Protein AF-A0A7G6VRC1-F1 (afdb_monomer_lite)

Radius of gyration: 23.77 Å; chains: 1; bounding box: 64×42×65 Å

pLDDT: mean 70.03, std 11.41, range [36.88, 89.19]

Secondary structure (DSSP, 8-state):
------TT-----SSGGGGHHHHHHH----S-HHHHH-TT-S-------TTSSHHHHHHHHHHH-SS-----TTTT-THHHHT-HHHHHHHHTT--HHHHHHHHHHHHHHHHHHHTSTT-SSHHHHHHHHHHHHHHHTTSHHHHHHHHHHHHHTTGGGS-HHHHHHHHHHHHHHHHHHHH-S-HHHHHHHHHHHHHHHHHH--

Foldseek 3Di:
DDDDDDPPDDADDQDPVVHVVCLLVPPDDPVVLVVCLPPVDPDPDDDDDRPPCPVSSVVNNVVVDPQDDDDDPVQLCPVVVVVDCLVVVCVVVVHPCVVVVVVLVVVSVVLVVLCSPPQPPDLVSSVVVLVVVLVVQVVDPVSVVVNVVCVVCSVLSPDDSVVSSVVVSVVVVVVCCVVVVPHVVVVVVVVVVVVVVVVVVVD

Organism: NCBI:txid450378

Structure (mmCIF, N/CA/C/O backbone):
data_AF-A0A7G6VRC1-F1
#
_entry.id   AF-A0A7G6VRC1-F1
#
loop_
_atom_site.group_PDB
_atom_site.id
_atom_site.type_symbol
_atom_site.label_atom_id
_atom_site.label_alt_id
_atom_site.label_comp_id
_atom_site.label_asym_id
_atom_site.label_entity_id
_atom_site.label_seq_id
_atom_site.pdbx_PDB_ins_code
_atom_site.Cartn_x
_atom_site.Cartn_y
_atom_site.Cartn_z
_atom_site.occupancy
_atom_site.B_iso_or_equiv
_atom_site.auth_seq_id
_atom_site.auth_comp_id
_atom_site.auth_asym_id
_atom_site.auth_atom_id
_atom_site.pdbx_PDB_model_num
ATOM 1 N N . MET A 1 1 ? -24.527 -1.641 25.056 1.00 51.06 1 MET A N 1
ATOM 2 C CA . MET A 1 1 ? -25.971 -1.435 24.777 1.00 51.06 1 MET A CA 1
ATOM 3 C C . MET A 1 1 ? -26.472 -2.670 24.033 1.00 51.06 1 MET A C 1
ATOM 5 O O . MET A 1 1 ? -25.897 -2.980 23.001 1.00 51.06 1 MET A O 1
ATOM 9 N N . ALA A 1 2 ? -27.441 -3.421 24.566 1.00 65.38 2 ALA A N 1
ATOM 10 C CA . ALA A 1 2 ? -27.873 -4.689 23.962 1.00 65.38 2 ALA A CA 1
ATOM 11 C C . ALA A 1 2 ? -28.680 -4.460 22.668 1.00 65.38 2 ALA A C 1
ATOM 13 O O . ALA A 1 2 ? -29.552 -3.589 22.627 1.00 65.38 2 ALA A O 1
ATOM 14 N N . ILE A 1 3 ? -28.397 -5.233 21.615 1.00 73.19 3 ILE A N 1
ATOM 15 C CA . ILE A 1 3 ? -29.155 -5.184 20.358 1.00 73.19 3 ILE A CA 1
ATOM 16 C C . ILE A 1 3 ? -30.454 -5.976 20.533 1.00 73.19 3 ILE A C 1
ATOM 18 O O . ILE A 1 3 ? -30.431 -7.169 20.822 1.00 73.19 3 ILE A O 1
ATOM 22 N N . VAL A 1 4 ? -31.596 -5.316 20.332 1.00 78.56 4 VAL A N 1
ATOM 23 C CA . VAL A 1 4 ? -32.910 -5.972 20.306 1.00 78.56 4 VAL A CA 1
ATOM 24 C C . VAL A 1 4 ? -33.227 -6.365 18.866 1.00 78.56 4 VAL A C 1
ATOM 26 O O . VAL A 1 4 ? -33.538 -5.502 18.043 1.00 78.56 4 VAL A O 1
ATOM 29 N N . VAL A 1 5 ? -33.155 -7.661 18.564 1.00 78.12 5 VAL A N 1
ATOM 30 C CA . VAL A 1 5 ? -33.460 -8.204 17.233 1.00 78.12 5 VAL A CA 1
ATOM 31 C C . VAL A 1 5 ? -34.970 -8.127 16.977 1.00 78.12 5 VAL A C 1
ATOM 33 O O . VAL A 1 5 ? -35.773 -8.619 17.768 1.00 78.12 5 VAL A O 1
ATOM 36 N N . LYS A 1 6 ? -35.369 -7.494 15.867 1.00 80.62 6 LYS A N 1
ATOM 37 C CA . LYS A 1 6 ? -36.774 -7.363 15.430 1.00 80.62 6 LYS A CA 1
ATOM 38 C C . LYS A 1 6 ? -36.996 -8.115 14.115 1.00 80.62 6 LYS A C 1
ATOM 40 O O . LYS A 1 6 ? -36.056 -8.339 13.359 1.00 80.62 6 LYS A O 1
ATOM 45 N N . ARG A 1 7 ? -38.248 -8.476 13.808 1.00 74.19 7 ARG A N 1
ATOM 46 C CA . ARG A 1 7 ? -38.603 -9.054 12.496 1.00 74.19 7 ARG A CA 1
ATOM 47 C C . ARG A 1 7 ? -38.259 -8.074 11.364 1.00 74.19 7 ARG A C 1
ATOM 49 O O . ARG A 1 7 ? -38.577 -6.894 11.474 1.00 74.19 7 ARG A O 1
ATOM 56 N N . GLY A 1 8 ? -37.634 -8.580 10.298 1.00 75.75 8 GLY A N 1
ATOM 57 C CA . GLY A 1 8 ? -37.200 -7.799 9.127 1.00 75.75 8 GLY A CA 1
ATOM 58 C C . GLY A 1 8 ? -35.775 -7.241 9.211 1.00 75.75 8 GLY A C 1
ATOM 59 O O . GLY A 1 8 ? -35.339 -6.545 8.301 1.00 75.75 8 GLY A O 1
ATOM 60 N N . MET A 1 9 ? -35.044 -7.529 10.291 1.00 79.69 9 MET A N 1
ATOM 61 C CA . MET A 1 9 ? -33.630 -7.182 10.409 1.00 79.69 9 MET A CA 1
ATOM 62 C C . MET A 1 9 ? -32.796 -8.155 9.561 1.00 79.69 9 MET A C 1
ATOM 64 O O . MET A 1 9 ? -32.917 -9.365 9.735 1.00 79.69 9 MET A O 1
ATOM 68 N N . SER A 1 10 ? -31.980 -7.631 8.645 1.00 71.44 10 SER A N 1
ATOM 69 C CA . SER A 1 10 ? -30.979 -8.415 7.912 1.00 71.44 10 SER A CA 1
ATOM 70 C C . SER A 1 10 ? -29.720 -8.482 8.771 1.00 71.44 10 SER A C 1
ATOM 72 O O . SER A 1 10 ? -29.128 -7.440 9.036 1.00 71.44 10 SER A O 1
ATOM 74 N N . ILE A 1 11 ? -29.386 -9.673 9.267 1.00 76.06 11 ILE A N 1
ATOM 75 C CA . ILE A 1 11 ? -28.227 -9.951 10.128 1.00 76.06 11 ILE A CA 1
ATOM 76 C C . ILE A 1 11 ? -27.550 -11.203 9.565 1.00 76.06 11 ILE A C 1
ATOM 78 O O . ILE A 1 11 ? -28.251 -12.156 9.217 1.00 76.06 11 ILE A O 1
ATOM 82 N N . GLY A 1 12 ? -26.219 -11.221 9.508 1.00 72.25 12 GLY A N 1
ATOM 83 C CA . GLY A 1 12 ? -25.452 -12.350 8.981 1.00 72.25 12 GLY A CA 1
ATOM 84 C C . GLY A 1 12 ? -25.250 -12.266 7.472 1.00 72.25 12 GLY A C 1
ATOM 85 O O . GLY A 1 12 ? -25.574 -13.207 6.748 1.00 72.25 12 GLY A O 1
ATOM 86 N N . ALA A 1 13 ? -24.744 -11.125 7.003 1.00 76.44 13 ALA A N 1
ATOM 87 C CA . ALA A 1 13 ? -24.320 -10.963 5.617 1.00 76.44 13 ALA A CA 1
ATOM 88 C C . ALA A 1 13 ? -23.119 -11.872 5.273 1.00 76.44 13 ALA A C 1
ATOM 90 O O . ALA A 1 13 ? -22.466 -12.430 6.159 1.00 76.44 13 ALA A O 1
ATOM 91 N N . MET A 1 14 ? -22.839 -12.053 3.977 1.00 75.19 14 MET A N 1
ATOM 92 C CA . MET A 1 14 ? -21.757 -12.941 3.529 1.00 75.19 14 MET A CA 1
ATOM 93 C C . MET A 1 14 ? -20.373 -12.369 3.849 1.00 75.19 14 MET A C 1
ATOM 95 O O . MET A 1 14 ? -19.468 -13.136 4.188 1.00 75.19 14 MET A O 1
ATOM 99 N N . SER A 1 15 ? -20.215 -11.045 3.760 1.00 77.25 15 SER A N 1
ATOM 100 C CA . SER A 1 15 ? -19.017 -10.337 4.215 1.00 77.25 15 SER A CA 1
ATOM 101 C C . SER A 1 15 ? -19.289 -9.566 5.506 1.00 77.25 15 SER A C 1
ATOM 103 O O . SER A 1 15 ? -20.386 -9.057 5.728 1.00 77.25 15 SER A O 1
ATOM 105 N N . ALA A 1 16 ? -18.263 -9.430 6.349 1.00 75.25 16 ALA A N 1
ATOM 106 C CA . ALA A 1 16 ? -18.345 -8.588 7.542 1.00 75.25 16 ALA A CA 1
ATOM 107 C C . ALA A 1 16 ? -18.566 -7.104 7.181 1.00 75.25 16 ALA A C 1
ATOM 109 O O . ALA A 1 16 ? -19.225 -6.389 7.930 1.00 75.25 16 ALA A O 1
ATOM 110 N N . GLU A 1 17 ? -18.068 -6.664 6.018 1.00 76.19 17 GLU A N 1
ATOM 111 C CA . GLU A 1 17 ? -18.194 -5.281 5.515 1.00 76.19 17 GLU A CA 1
ATOM 112 C C . GLU A 1 17 ? -19.655 -4.902 5.224 1.00 76.19 17 GLU A C 1
ATOM 114 O O . GLU A 1 17 ? -20.040 -3.738 5.287 1.00 76.19 17 GLU A O 1
ATOM 119 N N . GLU A 1 18 ? -20.497 -5.893 4.935 1.00 78.38 18 GLU A N 1
ATOM 120 C CA . GLU A 1 18 ? -21.915 -5.700 4.629 1.00 78.38 18 GLU A CA 1
ATOM 121 C C . GLU A 1 18 ? -22.777 -5.591 5.902 1.00 78.38 18 GLU A C 1
ATOM 123 O O . GLU A 1 18 ? -23.931 -5.165 5.833 1.00 78.38 18 GLU A O 1
ATOM 128 N N . ASP A 1 19 ? -22.224 -5.944 7.070 1.00 81.19 19 ASP A N 1
ATOM 129 C CA . ASP A 1 19 ? -22.937 -6.013 8.354 1.00 81.19 19 ASP A CA 1
ATOM 130 C C . ASP A 1 19 ? -22.413 -5.007 9.403 1.00 81.19 19 ASP A C 1
ATOM 132 O O . ASP A 1 19 ? -22.611 -5.167 10.612 1.00 81.19 19 ASP A O 1
ATOM 136 N N . LEU A 1 20 ? -21.769 -3.921 8.950 1.00 76.44 20 LEU A N 1
ATOM 137 C CA . LEU A 1 20 ? -21.137 -2.883 9.790 1.00 76.44 20 LEU A CA 1
ATOM 138 C C . LEU A 1 20 ? -22.032 -2.377 10.934 1.00 76.44 20 LEU A C 1
ATOM 140 O O . LEU A 1 20 ? -21.573 -2.108 12.043 1.00 76.44 20 LEU A O 1
ATOM 144 N N . LYS A 1 21 ? -23.344 -2.275 10.684 1.00 75.75 21 LYS A N 1
ATOM 145 C CA . LYS A 1 21 ? -24.329 -1.756 11.646 1.00 75.75 21 LYS A CA 1
ATOM 146 C C . LYS A 1 21 ? -24.442 -2.602 12.918 1.00 75.75 21 LYS A C 1
ATOM 148 O O . LYS A 1 21 ? -24.780 -2.065 13.980 1.00 75.75 21 LYS A O 1
ATOM 153 N N . PHE A 1 22 ? -24.233 -3.909 12.802 1.00 76.25 22 PHE A N 1
ATOM 154 C CA . PHE A 1 22 ? -24.314 -4.849 13.916 1.00 76.25 22 PHE A CA 1
ATOM 155 C C . PHE A 1 22 ? -22.929 -5.298 14.372 1.00 76.25 22 PHE A C 1
ATOM 157 O O . PHE A 1 22 ? -22.747 -5.536 15.565 1.00 76.25 22 PHE A O 1
ATOM 164 N N . LEU A 1 23 ? -21.953 -5.325 13.463 1.00 77.94 23 LEU A N 1
ATOM 165 C CA . LEU A 1 23 ? -20.593 -5.786 13.713 1.00 77.94 23 LEU A CA 1
ATOM 166 C C . LEU A 1 23 ? -19.932 -5.089 14.907 1.00 77.94 23 LEU A C 1
ATOM 168 O O . LEU A 1 23 ? -19.537 -5.769 15.848 1.00 77.94 23 LEU A O 1
ATOM 172 N N . SER A 1 24 ? -19.916 -3.753 14.939 1.00 74.88 24 SER A N 1
ATOM 173 C CA . SER A 1 24 ? -19.286 -2.979 16.026 1.00 74.88 24 SER A CA 1
ATOM 174 C C . SER A 1 24 ? -19.908 -3.233 17.405 1.00 74.88 24 SER A C 1
ATOM 176 O O . SER A 1 24 ? -19.253 -3.113 18.437 1.00 74.88 24 SER A O 1
ATOM 178 N N . LYS A 1 25 ? -21.185 -3.629 17.453 1.00 77.81 25 LYS A N 1
ATOM 179 C CA . LYS A 1 25 ? -21.919 -3.902 18.702 1.00 77.81 25 LYS A CA 1
ATOM 180 C C . LYS A 1 25 ? -21.910 -5.371 19.114 1.00 77.81 25 LYS A C 1
ATOM 182 O O . LYS A 1 25 ? -22.210 -5.669 20.270 1.00 77.81 25 LYS A O 1
ATOM 187 N N . CYS A 1 26 ? -21.643 -6.270 18.173 1.00 79.25 26 CYS A N 1
ATOM 188 C CA . CYS A 1 26 ? -21.625 -7.717 18.366 1.00 79.25 26 CYS A CA 1
ATOM 189 C C . CYS A 1 26 ? -20.216 -8.309 18.308 1.00 79.25 26 CYS A C 1
ATOM 191 O O . CYS A 1 26 ? -20.081 -9.524 18.449 1.00 79.25 26 CYS A O 1
ATOM 193 N N . PHE A 1 27 ? -19.187 -7.487 18.099 1.00 83.62 27 PHE A N 1
ATOM 194 C CA . PHE A 1 27 ? -17.807 -7.936 18.108 1.00 83.62 27 PHE A CA 1
ATOM 195 C C . PHE A 1 27 ? -17.467 -8.566 19.463 1.00 83.62 27 PHE A C 1
ATOM 197 O O . PHE A 1 27 ? -17.694 -7.978 20.522 1.00 83.62 27 PHE A O 1
ATOM 204 N N . VAL A 1 28 ? -16.945 -9.789 19.416 1.00 83.56 28 VAL A N 1
ATOM 205 C CA . VAL A 1 28 ? -16.465 -10.517 20.589 1.00 83.56 28 VAL A CA 1
ATOM 206 C C . VAL A 1 28 ? -14.958 -10.609 20.457 1.00 83.56 28 VAL A C 1
ATOM 208 O O . VAL A 1 28 ? -14.457 -11.344 19.605 1.00 83.56 28 VAL A O 1
ATOM 211 N N . ASP A 1 29 ? -14.244 -9.870 21.301 1.00 82.56 29 ASP A N 1
ATOM 212 C CA . ASP A 1 29 ? -12.792 -9.955 21.326 1.00 82.56 29 ASP A CA 1
ATOM 213 C C . ASP A 1 29 ? -12.350 -11.290 21.938 1.00 82.56 29 ASP A C 1
ATOM 215 O O . ASP A 1 29 ? -12.711 -11.646 23.061 1.00 82.56 29 ASP A O 1
ATOM 219 N N . THR A 1 30 ? -11.558 -12.039 21.177 1.00 83.25 30 THR A N 1
ATOM 220 C CA . THR A 1 30 ? -10.938 -13.296 21.609 1.00 83.25 30 THR A CA 1
ATOM 221 C C . THR A 1 30 ? -9.513 -13.096 22.145 1.00 83.25 30 THR A C 1
ATOM 223 O O . THR A 1 30 ? -8.767 -14.067 22.254 1.00 83.25 30 THR A O 1
ATOM 226 N N . GLY A 1 31 ? -9.098 -11.851 22.408 1.00 82.44 31 GLY A N 1
ATOM 227 C CA . GLY A 1 31 ? -7.736 -11.469 22.802 1.00 82.44 31 GLY A CA 1
ATOM 228 C C . GLY A 1 31 ? -6.763 -11.356 21.624 1.00 82.44 31 GLY A C 1
ATOM 229 O O . GLY A 1 31 ? -5.547 -11.355 21.815 1.00 82.44 31 GLY A O 1
ATOM 230 N N . GLN A 1 32 ? -7.283 -11.320 20.392 1.00 84.31 32 GLN A N 1
ATOM 231 C CA . GLN A 1 32 ? -6.466 -11.157 19.182 1.00 84.31 32 GLN A CA 1
ATOM 232 C C . GLN A 1 32 ? -6.321 -9.687 18.788 1.00 84.31 32 GLN A C 1
ATOM 234 O O . GLN A 1 32 ? -5.321 -9.343 18.162 1.00 84.31 32 GLN A O 1
ATOM 239 N N . ALA A 1 33 ? -7.279 -8.831 19.164 1.00 84.00 33 ALA A N 1
ATOM 240 C CA . ALA A 1 33 ? -7.237 -7.407 18.840 1.00 84.00 33 ALA A CA 1
ATOM 241 C C . ALA A 1 33 ? -5.995 -6.744 19.447 1.00 84.00 33 ALA A C 1
ATOM 243 O O . ALA A 1 33 ? -5.213 -6.132 18.727 1.00 84.00 33 ALA A O 1
ATOM 244 N N . GLU A 1 34 ? -5.732 -7.000 20.732 1.00 83.94 34 GLU A N 1
ATOM 245 C CA . GLU A 1 34 ? -4.552 -6.489 21.442 1.00 83.94 34 GLU A CA 1
ATOM 246 C C . GLU A 1 34 ? -3.229 -6.899 20.771 1.00 83.94 34 GLU A C 1
ATOM 248 O O . GLU A 1 34 ? -2.303 -6.100 20.673 1.00 83.94 34 GLU A O 1
ATOM 253 N N . GLN A 1 35 ? -3.142 -8.125 20.239 1.00 83.81 35 GLN A N 1
ATOM 254 C CA . GLN A 1 35 ? -1.925 -8.602 19.572 1.00 83.81 35 GLN A CA 1
ATOM 255 C C . GLN A 1 35 ? -1.677 -7.936 18.217 1.00 83.81 35 GLN A C 1
ATOM 257 O O . GLN A 1 35 ? -0.521 -7.823 17.815 1.00 83.81 35 GLN A O 1
ATOM 262 N N . ILE A 1 36 ? -2.741 -7.555 17.504 1.00 84.25 36 ILE A N 1
ATOM 263 C CA . ILE A 1 36 ? -2.652 -6.907 16.189 1.00 84.25 36 ILE A CA 1
ATOM 264 C C . ILE A 1 36 ? -2.401 -5.405 16.335 1.00 84.25 36 ILE A C 1
ATOM 266 O O . ILE A 1 36 ? -1.665 -4.843 15.528 1.00 84.25 36 ILE A O 1
ATOM 270 N N . SER A 1 37 ? -2.961 -4.771 17.368 1.00 83.44 37 SER A N 1
ATOM 271 C CA . SER A 1 37 ? -2.696 -3.363 17.691 1.00 83.44 37 SER A CA 1
ATOM 272 C C . SER A 1 37 ? -1.282 -3.119 18.237 1.00 83.44 37 SER A C 1
ATOM 274 O O . SER A 1 37 ? -0.813 -1.982 18.247 1.00 83.44 37 SER A O 1
ATOM 276 N N . ASP A 1 38 ? -0.567 -4.156 18.686 1.00 86.00 38 ASP A N 1
ATOM 277 C CA . ASP A 1 38 ? 0.781 -4.003 19.236 1.00 86.00 38 ASP A CA 1
ATOM 278 C C . ASP A 1 38 ? 1.840 -3.743 18.147 1.00 86.00 38 ASP A C 1
ATOM 280 O O . ASP A 1 38 ? 2.396 -4.657 17.537 1.00 86.00 38 ASP A O 1
ATOM 284 N N . ILE A 1 39 ? 2.192 -2.469 17.966 1.00 82.94 39 ILE A N 1
ATOM 285 C CA . ILE A 1 39 ? 3.227 -2.002 17.026 1.00 82.94 39 ILE A CA 1
ATOM 286 C C . ILE A 1 39 ? 4.635 -2.487 17.426 1.00 82.94 39 ILE A C 1
ATOM 288 O O . ILE A 1 39 ? 5.540 -2.551 16.590 1.00 82.94 39 ILE A O 1
ATOM 292 N N . SER A 1 40 ? 4.856 -2.829 18.701 1.00 85.75 40 SER A N 1
ATOM 293 C CA . SER A 1 40 ? 6.138 -3.372 19.168 1.00 85.75 40 SER A CA 1
ATOM 294 C C . SER A 1 40 ? 6.310 -4.854 18.822 1.00 85.75 40 SER A C 1
ATOM 296 O O . SER A 1 40 ? 7.426 -5.385 18.856 1.00 85.75 40 SER A O 1
ATOM 298 N N . ASN A 1 41 ? 5.224 -5.514 18.423 1.00 84.12 41 ASN A N 1
ATOM 299 C CA . ASN A 1 41 ? 5.224 -6.899 18.009 1.00 84.12 41 ASN A CA 1
ATOM 300 C C . ASN A 1 41 ? 5.717 -7.042 16.564 1.00 84.12 41 ASN A C 1
ATOM 302 O O . ASN A 1 41 ? 5.259 -6.380 15.638 1.00 84.12 41 ASN A O 1
ATOM 306 N N . SER A 1 42 ? 6.635 -7.982 16.342 1.00 81.25 42 SER A N 1
ATOM 307 C CA . SER A 1 42 ? 7.111 -8.314 14.990 1.00 81.25 42 SER A CA 1
ATOM 308 C C . SER A 1 42 ? 6.096 -9.117 14.164 1.00 81.25 42 SER A C 1
ATOM 310 O O . SER A 1 42 ? 6.273 -9.285 12.957 1.00 81.25 42 SER A O 1
ATOM 312 N N . LYS A 1 43 ? 5.036 -9.636 14.795 1.00 80.94 43 LYS A N 1
ATOM 313 C CA . LYS A 1 43 ? 3.967 -10.379 14.124 1.00 80.94 43 LYS A CA 1
ATOM 314 C C . LYS A 1 43 ? 3.011 -9.408 13.435 1.00 80.94 43 LYS A C 1
ATOM 316 O O . LYS A 1 43 ? 2.157 -8.817 14.075 1.00 80.94 43 LYS A O 1
ATOM 321 N N . CYS A 1 44 ? 3.116 -9.307 12.115 1.00 78.69 44 CYS A N 1
ATOM 322 C CA . CYS A 1 44 ? 2.308 -8.396 11.298 1.00 78.69 44 C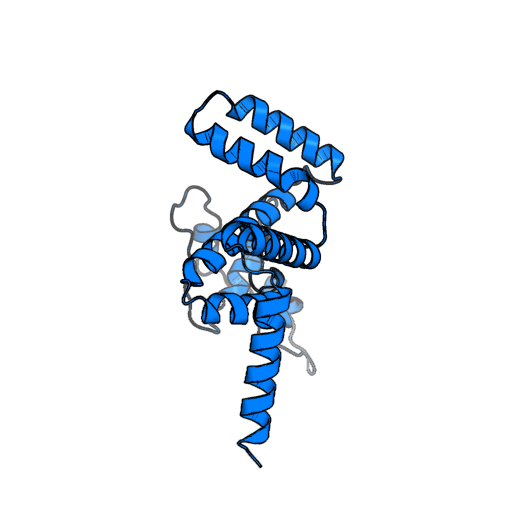YS A CA 1
ATOM 323 C C . CYS A 1 44 ? 1.373 -9.109 10.304 1.00 78.69 44 CYS A C 1
ATOM 325 O O . CYS A 1 44 ? 0.839 -8.482 9.392 1.00 78.69 44 CYS A O 1
ATOM 327 N N . ILE A 1 45 ? 1.193 -10.429 10.437 1.00 84.62 45 ILE A N 1
ATOM 328 C CA . ILE A 1 45 ? 0.427 -11.240 9.482 1.00 84.62 45 ILE A CA 1
ATOM 329 C C . ILE A 1 45 ? -0.779 -11.864 10.182 1.00 84.62 45 ILE A C 1
ATOM 331 O O . ILE A 1 45 ? -0.627 -12.745 11.028 1.00 84.62 45 ILE A O 1
ATOM 335 N N . ALA A 1 46 ? -1.979 -11.457 9.767 1.00 84.56 46 ALA A N 1
ATOM 336 C CA . ALA A 1 46 ? -3.233 -12.093 10.158 1.00 84.56 46 ALA A CA 1
ATOM 337 C C . ALA A 1 46 ? -3.645 -13.141 9.107 1.00 84.56 46 ALA A C 1
ATOM 339 O O . ALA A 1 46 ? -4.113 -12.803 8.015 1.00 84.56 46 ALA A O 1
ATOM 340 N N . LEU A 1 47 ? -3.471 -14.426 9.432 1.00 87.56 47 LEU A N 1
ATOM 341 C CA . LEU A 1 47 ? -3.825 -15.548 8.559 1.00 87.56 47 LEU A CA 1
ATOM 342 C C . LEU A 1 47 ? -5.026 -16.304 9.122 1.00 87.56 47 LEU A C 1
ATOM 344 O O . LEU A 1 47 ? -4.922 -16.955 10.160 1.00 87.56 47 LEU A O 1
ATOM 348 N N . CYS A 1 48 ? -6.147 -16.279 8.402 1.00 83.94 48 CYS A N 1
ATOM 349 C CA . CYS A 1 48 ? -7.350 -16.984 8.822 1.00 83.94 48 CYS A CA 1
ATOM 350 C C . CYS A 1 48 ? -8.134 -17.549 7.628 1.00 83.94 48 CYS A C 1
ATOM 352 O O . CYS A 1 48 ? -8.009 -17.062 6.503 1.00 83.94 48 CYS A O 1
ATOM 354 N N . ARG A 1 49 ? -8.970 -18.565 7.880 1.00 87.12 49 ARG A N 1
ATOM 355 C CA . ARG A 1 49 ? -9.931 -19.085 6.894 1.00 87.12 49 ARG A CA 1
ATOM 356 C C . ARG A 1 49 ? -11.030 -18.060 6.603 1.00 87.12 49 ARG A C 1
ATOM 358 O O . ARG A 1 49 ? -11.388 -17.264 7.467 1.00 87.12 49 ARG A O 1
ATOM 365 N N . THR A 1 50 ? -11.644 -18.153 5.428 1.00 84.75 50 THR A N 1
ATOM 366 C CA . THR A 1 50 ? -12.865 -17.402 5.111 1.00 84.75 50 THR A CA 1
ATOM 367 C C . THR A 1 50 ? -13.941 -17.645 6.173 1.00 84.75 50 THR A C 1
ATOM 369 O O . THR A 1 50 ? -14.167 -18.787 6.580 1.00 84.75 50 THR A O 1
ATOM 372 N N . GLY A 1 51 ? -14.577 -16.567 6.639 1.00 81.19 51 GLY A N 1
ATOM 373 C CA . GLY A 1 51 ? -15.626 -16.611 7.663 1.00 81.19 51 GLY A CA 1
ATOM 374 C C . GLY A 1 51 ? -15.134 -16.684 9.113 1.00 81.19 51 GLY A C 1
ATOM 375 O O . GLY A 1 51 ? -15.953 -16.719 10.022 1.00 81.19 51 GLY A O 1
ATOM 376 N N . SER A 1 52 ? -13.823 -16.667 9.375 1.00 84.12 52 SER A N 1
ATOM 377 C CA . SER A 1 52 ? -13.292 -16.691 10.748 1.00 84.12 52 SER A CA 1
ATOM 378 C C . SER A 1 52 ? -13.342 -15.336 11.474 1.00 84.12 52 SER A C 1
ATOM 380 O O . SER A 1 52 ? -12.790 -15.222 12.563 1.00 84.12 52 SER A O 1
ATOM 382 N N . GLY A 1 53 ? -13.874 -14.288 10.837 1.00 84.06 53 GLY A N 1
ATOM 383 C CA . GLY A 1 53 ? -13.926 -12.939 11.406 1.00 84.06 53 GLY A CA 1
ATOM 384 C C . GLY A 1 53 ? -12.669 -12.079 11.218 1.00 84.06 53 GLY A C 1
ATOM 385 O O . GLY A 1 53 ? -12.539 -11.075 11.905 1.00 84.06 53 GLY A O 1
ATOM 386 N N . LYS A 1 54 ? -11.753 -12.408 10.288 1.00 89.19 54 LYS A N 1
ATOM 387 C CA . LYS A 1 54 ? -10.550 -11.580 10.035 1.00 89.19 54 LYS A CA 1
ATOM 388 C C . LYS A 1 54 ? -10.898 -10.132 9.670 1.00 89.19 54 LYS A C 1
ATOM 390 O O . LYS A 1 54 ? -10.328 -9.216 10.246 1.00 89.19 54 LYS A O 1
ATOM 395 N N . SER A 1 55 ? -11.845 -9.928 8.751 1.00 88.19 55 SER A N 1
ATOM 396 C CA . SER A 1 55 ? -12.284 -8.579 8.373 1.00 88.19 55 SER A CA 1
ATOM 397 C C . SER A 1 55 ? -12.897 -7.842 9.566 1.00 88.19 55 SER A C 1
ATOM 399 O O . SER A 1 55 ? -12.600 -6.675 9.775 1.00 88.19 55 SER A O 1
ATOM 401 N N . ALA A 1 56 ? -13.675 -8.536 10.403 1.00 87.69 56 ALA A N 1
ATOM 402 C CA . ALA A 1 56 ? -14.257 -7.950 11.610 1.00 87.69 56 ALA A CA 1
ATOM 403 C C . ALA A 1 56 ? -13.200 -7.500 12.625 1.00 87.69 56 ALA A C 1
ATOM 405 O O . ALA A 1 56 ? -13.327 -6.437 13.220 1.00 87.69 56 ALA A O 1
ATOM 406 N N . LEU A 1 57 ? -12.146 -8.299 12.793 1.00 88.38 57 LEU A N 1
ATOM 407 C CA . LEU A 1 57 ? -11.018 -7.977 13.657 1.00 88.38 57 LEU A CA 1
ATOM 408 C C . LEU A 1 57 ? -10.252 -6.745 13.159 1.00 88.38 57 LEU A C 1
ATOM 410 O O . LEU A 1 57 ? -9.944 -5.867 13.956 1.00 88.38 57 LEU A O 1
ATOM 414 N N . LEU A 1 58 ? -9.980 -6.657 11.853 1.00 88.25 58 LEU A N 1
ATOM 415 C CA . LEU A 1 58 ? -9.305 -5.496 11.262 1.00 88.25 58 LEU A CA 1
ATOM 416 C C . LEU A 1 58 ? -10.157 -4.224 11.355 1.00 88.25 58 LEU A C 1
ATOM 418 O O . LEU A 1 58 ? -9.624 -3.188 11.733 1.00 88.25 58 LEU A O 1
ATOM 422 N N . MET A 1 59 ? -11.467 -4.315 11.100 1.00 87.12 59 MET A N 1
ATOM 423 C CA . MET A 1 59 ? -12.393 -3.189 11.288 1.00 87.12 59 MET A CA 1
ATOM 424 C C . MET A 1 59 ? -12.447 -2.724 12.742 1.00 87.12 59 MET A C 1
ATOM 426 O O . MET A 1 59 ? -12.493 -1.531 13.006 1.00 87.12 59 MET A O 1
ATOM 430 N N . HIS A 1 60 ? -12.415 -3.650 13.703 1.00 87.56 60 HIS A N 1
ATOM 431 C CA . HIS A 1 60 ? -12.393 -3.280 15.114 1.00 87.56 60 HIS A CA 1
ATOM 432 C C . HIS A 1 60 ? -11.119 -2.507 15.491 1.00 87.56 60 HIS A C 1
ATOM 434 O O . HIS A 1 60 ? -11.193 -1.524 16.227 1.00 87.56 60 HIS A O 1
ATOM 440 N N . VAL A 1 61 ? -9.959 -2.920 14.966 1.00 87.81 61 VAL A N 1
ATOM 441 C CA . VAL A 1 61 ? -8.692 -2.188 15.141 1.00 87.81 61 VAL A CA 1
ATOM 442 C C . VAL A 1 61 ? -8.772 -0.812 14.475 1.00 87.81 61 VAL A C 1
ATOM 444 O O . VAL A 1 61 ? -8.414 0.182 15.095 1.00 87.81 61 VAL A O 1
ATOM 447 N N . GLU A 1 62 ? -9.307 -0.728 13.256 1.00 87.44 62 GLU A N 1
ATOM 448 C CA . GLU A 1 62 ? -9.529 0.539 12.548 1.00 87.44 62 GLU A CA 1
ATOM 449 C C . GLU A 1 62 ? -10.437 1.509 13.324 1.00 87.44 62 GLU A C 1
ATOM 451 O O . GLU A 1 62 ? -10.132 2.695 13.404 1.00 87.44 62 GLU A O 1
ATOM 456 N N . GLU A 1 63 ? -11.524 1.026 13.933 1.00 85.06 63 GLU A N 1
ATOM 457 C CA . GLU A 1 63 ? -12.426 1.854 14.749 1.00 85.06 63 GLU A CA 1
ATOM 458 C C . GLU A 1 63 ? -11.785 2.332 16.064 1.00 85.06 63 GLU A C 1
ATOM 460 O O . GLU A 1 63 ? -12.214 3.342 16.627 1.00 85.06 63 GLU A O 1
ATOM 465 N N . THR A 1 64 ? -10.792 1.600 16.575 1.00 85.06 64 THR A N 1
ATOM 466 C CA . THR A 1 64 ? -10.192 1.845 17.896 1.00 85.06 64 THR A CA 1
ATOM 467 C C . THR A 1 64 ? -8.936 2.715 17.820 1.00 85.06 64 THR A C 1
ATOM 469 O O . THR A 1 64 ? -8.671 3.494 18.736 1.00 85.06 64 THR A O 1
ATOM 472 N N . GLU A 1 65 ? -8.163 2.613 16.738 1.00 85.81 65 GLU A N 1
ATOM 473 C CA . GLU A 1 65 ? -6.882 3.303 16.581 1.00 85.81 65 GLU A CA 1
ATOM 474 C C . GLU A 1 65 ? -7.030 4.665 15.875 1.00 85.81 65 GLU A C 1
ATOM 476 O O . GLU A 1 65 ? -7.541 4.771 14.764 1.00 85.81 65 GLU A O 1
ATOM 481 N N . GLU A 1 66 ? -6.490 5.738 16.466 1.00 80.31 66 GLU A N 1
ATOM 482 C CA . GLU A 1 66 ? -6.576 7.092 15.880 1.00 80.31 66 GLU A CA 1
ATOM 483 C C . GLU A 1 66 ? -5.674 7.299 14.644 1.00 80.31 66 GLU A C 1
ATOM 485 O O . GLU A 1 66 ? -5.884 8.208 13.826 1.00 80.31 66 GLU A O 1
ATOM 490 N N . ASN A 1 67 ? -4.609 6.501 14.520 1.00 81.88 67 ASN A N 1
ATOM 491 C CA . ASN A 1 67 ? -3.609 6.647 13.464 1.00 81.88 67 ASN A CA 1
ATOM 492 C C . ASN A 1 67 ? -3.532 5.403 12.583 1.00 81.88 67 ASN A C 1
ATOM 494 O O . ASN A 1 67 ? -2.550 4.663 12.596 1.00 81.88 67 ASN A O 1
ATOM 498 N N . PHE A 1 68 ? -4.586 5.223 11.799 1.00 83.12 68 PHE A N 1
ATOM 499 C CA . PHE A 1 68 ? -4.752 4.118 10.875 1.00 83.12 68 PHE A CA 1
ATOM 500 C C . PHE A 1 68 ? -4.709 4.584 9.411 1.00 83.12 68 PHE A C 1
ATOM 502 O O . PHE A 1 68 ? -5.084 5.712 9.082 1.00 83.12 68 PHE A O 1
ATOM 509 N N . ALA A 1 69 ? -4.236 3.698 8.534 1.00 84.38 69 ALA A N 1
ATOM 510 C CA . ALA A 1 69 ? -4.297 3.849 7.089 1.00 84.38 69 ALA A CA 1
ATOM 511 C C . ALA A 1 69 ? -4.517 2.471 6.450 1.00 84.38 69 ALA A C 1
ATOM 513 O O . ALA A 1 69 ? -3.750 1.541 6.707 1.00 84.38 69 ALA A O 1
ATOM 514 N N . GLN A 1 70 ? -5.537 2.356 5.600 1.00 84.00 70 GLN A N 1
ATOM 515 C CA . GLN A 1 70 ? -5.832 1.138 4.852 1.00 84.00 70 GLN A CA 1
ATOM 516 C C . GLN A 1 70 ? -5.311 1.246 3.423 1.00 84.00 70 GLN A C 1
ATOM 518 O O . GLN A 1 70 ? -5.413 2.292 2.784 1.00 84.00 70 GLN A O 1
ATOM 523 N N . ILE A 1 71 ? -4.786 0.136 2.915 1.00 82.75 71 ILE A N 1
ATOM 524 C CA . ILE A 1 71 ? -4.480 -0.042 1.500 1.00 82.75 71 ILE A CA 1
ATOM 525 C C . ILE A 1 71 ? -5.164 -1.330 1.065 1.00 82.75 71 ILE A C 1
ATOM 527 O O . ILE A 1 71 ? -4.788 -2.402 1.542 1.00 82.75 71 ILE A O 1
ATOM 531 N N . ASP A 1 72 ? -6.139 -1.228 0.167 1.00 79.25 72 ASP A N 1
ATOM 532 C CA . ASP A 1 72 ? -6.713 -2.393 -0.500 1.00 79.25 72 ASP A CA 1
ATOM 533 C C . ASP A 1 72 ? -5.910 -2.697 -1.778 1.00 79.25 72 ASP A C 1
ATOM 535 O O . ASP A 1 72 ? -5.872 -1.869 -2.692 1.00 79.25 72 ASP A O 1
ATOM 539 N N . PRO A 1 73 ? -5.249 -3.865 -1.882 1.00 76.38 73 PRO A N 1
ATOM 540 C CA . PRO A 1 73 ? -4.557 -4.268 -3.100 1.00 76.38 73 PRO A CA 1
ATOM 541 C C . PRO A 1 73 ? -5.447 -4.301 -4.352 1.00 76.38 73 PRO A C 1
ATOM 543 O O . PRO A 1 73 ? -4.927 -4.113 -5.453 1.00 76.38 73 PRO A O 1
ATOM 546 N N . GLU A 1 74 ? -6.755 -4.539 -4.228 1.00 72.06 74 GLU A N 1
ATOM 547 C CA . GLU A 1 74 ? -7.666 -4.523 -5.376 1.00 72.06 74 GLU A CA 1
ATOM 548 C C . GLU A 1 74 ? -7.872 -3.110 -5.936 1.00 72.06 74 GLU A C 1
ATOM 550 O O . GLU A 1 74 ? -7.869 -2.930 -7.162 1.00 72.06 74 GLU A O 1
ATOM 555 N N . ASP A 1 75 ? -7.950 -2.105 -5.059 1.00 69.19 75 ASP A N 1
ATOM 556 C CA . ASP A 1 75 ? -8.092 -0.689 -5.427 1.00 69.19 75 ASP A CA 1
ATOM 557 C C . ASP A 1 75 ? -6.834 -0.131 -6.101 1.00 69.19 75 ASP A C 1
ATOM 559 O O . ASP A 1 75 ? -6.899 0.807 -6.899 1.00 69.19 75 ASP A O 1
ATOM 563 N N . LEU A 1 76 ? -5.676 -0.758 -5.868 1.00 70.06 76 LEU A N 1
ATOM 564 C CA . LEU A 1 76 ? -4.407 -0.402 -6.512 1.00 70.06 76 LEU A CA 1
ATOM 565 C C . LEU A 1 76 ? -4.373 -0.703 -8.018 1.00 70.06 76 LEU A C 1
ATOM 567 O O . LEU A 1 76 ? -3.406 -0.356 -8.698 1.00 70.06 76 LEU A O 1
ATOM 571 N N . SER A 1 77 ? -5.467 -1.231 -8.575 1.00 60.44 77 SER A N 1
ATOM 572 C CA . SER A 1 77 ? -5.786 -1.193 -10.004 1.00 60.44 77 SER A CA 1
ATOM 573 C C . SER A 1 77 ? -4.840 -1.997 -10.908 1.00 60.44 77 SER A C 1
ATOM 575 O O . SER A 1 77 ? -4.582 -1.645 -12.060 1.00 60.44 77 SER A O 1
ATOM 577 N N . LEU A 1 78 ? -4.440 -3.190 -10.450 1.00 58.12 78 LEU A N 1
ATOM 578 C CA . LEU A 1 78 ? -3.857 -4.226 -11.322 1.00 58.12 78 LEU A CA 1
ATOM 579 C C . LEU A 1 78 ? -4.745 -4.602 -12.524 1.00 58.12 78 LEU A C 1
ATOM 581 O O . LEU A 1 78 ? -4.268 -5.168 -13.512 1.00 58.12 78 LEU A O 1
ATOM 585 N N . ARG A 1 79 ? -6.043 -4.287 -12.448 1.00 55.19 79 ARG A N 1
ATOM 586 C CA . ARG A 1 79 ? -7.034 -4.542 -13.501 1.00 55.19 79 ARG A CA 1
ATOM 587 C C . ARG A 1 79 ? -6.627 -3.927 -14.848 1.00 55.19 79 ARG A C 1
ATOM 589 O O . ARG A 1 79 ? -6.896 -4.527 -15.883 1.00 55.19 79 ARG A O 1
ATOM 596 N N . TYR A 1 80 ? -5.917 -2.795 -14.853 1.00 53.66 80 TYR A N 1
ATOM 597 C CA . TYR A 1 80 ? -5.482 -2.141 -16.095 1.00 53.66 80 TYR A CA 1
ATOM 598 C C . TYR A 1 80 ? -4.283 -2.806 -16.766 1.00 53.66 80 TYR A C 1
ATOM 600 O O . TYR A 1 80 ? -4.167 -2.756 -17.987 1.00 53.66 80 TYR A O 1
ATOM 608 N N . ILE A 1 81 ? -3.414 -3.469 -16.001 1.00 58.47 81 ILE A N 1
ATOM 609 C CA . ILE A 1 81 ? -2.258 -4.169 -16.573 1.00 58.47 81 ILE A CA 1
ATOM 610 C C . ILE A 1 81 ? -2.728 -5.405 -17.337 1.00 58.47 81 ILE A C 1
ATOM 612 O O . ILE A 1 81 ? -2.219 -5.684 -18.414 1.00 58.47 81 ILE A O 1
ATOM 616 N N . SER A 1 82 ? -3.757 -6.083 -16.819 1.00 56.38 82 SER A N 1
ATOM 617 C CA . SER A 1 82 ? -4.358 -7.271 -17.443 1.00 56.38 82 SER A CA 1
ATOM 618 C C . SER A 1 82 ? -4.907 -6.999 -18.852 1.00 56.38 82 SER A C 1
ATOM 620 O O . SER A 1 82 ? -4.965 -7.911 -19.670 1.00 56.38 82 SER A O 1
ATOM 622 N N . ASN A 1 83 ? -5.273 -5.745 -19.146 1.00 54.03 83 ASN A N 1
ATOM 623 C CA . ASN A 1 83 ? -5.809 -5.313 -20.441 1.00 54.03 83 ASN A CA 1
ATOM 624 C C . ASN A 1 83 ? -4.810 -4.507 -21.288 1.00 54.03 83 ASN A C 1
ATOM 626 O O . ASN A 1 83 ? -5.195 -3.988 -22.334 1.00 54.03 83 ASN A O 1
ATOM 630 N N . SER A 1 84 ? -3.562 -4.353 -20.843 1.00 60.00 84 SER A N 1
ATOM 631 C CA . SER A 1 84 ? -2.570 -3.553 -21.558 1.00 60.00 84 SER A CA 1
ATOM 632 C C . SER A 1 84 ? -1.792 -4.404 -22.563 1.00 60.00 84 SER A C 1
ATOM 634 O O . SER A 1 84 ? -1.311 -5.491 -22.233 1.00 60.00 84 SER A O 1
ATOM 636 N N . ASP A 1 85 ? -1.605 -3.869 -23.774 1.00 58.22 85 ASP A N 1
ATOM 637 C CA . ASP A 1 85 ? -0.784 -4.460 -24.842 1.00 58.22 85 ASP A CA 1
ATOM 638 C C . ASP A 1 85 ? 0.667 -4.738 -24.396 1.00 58.22 85 ASP A C 1
ATOM 640 O O . ASP A 1 85 ? 1.363 -5.556 -24.998 1.00 58.22 85 ASP A O 1
ATOM 644 N N . ILE A 1 86 ? 1.104 -4.123 -23.291 1.00 62.06 86 ILE A N 1
ATOM 645 C CA . ILE A 1 86 ? 2.424 -4.319 -22.689 1.00 62.06 86 ILE A CA 1
ATOM 646 C C . ILE A 1 86 ? 2.680 -5.772 -22.257 1.00 62.06 86 ILE A C 1
ATOM 648 O O . ILE A 1 86 ? 3.807 -6.245 -22.367 1.00 62.06 86 ILE A O 1
ATOM 652 N N . LEU A 1 87 ? 1.659 -6.503 -21.785 1.00 65.31 87 LEU A N 1
ATOM 653 C CA . LEU A 1 87 ? 1.842 -7.893 -21.347 1.00 65.31 87 LEU A CA 1
ATOM 654 C C . LEU A 1 87 ? 2.136 -8.804 -22.529 1.00 65.31 87 LEU A C 1
ATOM 656 O O . LEU A 1 87 ? 3.079 -9.587 -22.480 1.00 65.31 87 LEU A O 1
ATOM 660 N N . ARG A 1 88 ? 1.392 -8.611 -23.620 1.00 66.06 88 ARG A N 1
ATOM 661 C CA . ARG A 1 88 ? 1.615 -9.319 -24.884 1.00 66.06 88 ARG A CA 1
ATOM 662 C C . ARG A 1 88 ? 2.994 -9.001 -25.448 1.00 66.06 88 ARG A C 1
ATOM 664 O O . ARG A 1 88 ? 3.707 -9.896 -25.874 1.00 66.06 88 ARG A O 1
ATOM 671 N N . PHE A 1 89 ? 3.399 -7.736 -25.381 1.00 60.62 89 PHE A N 1
ATOM 672 C CA . PHE A 1 89 ? 4.716 -7.299 -25.825 1.00 60.62 89 PHE A CA 1
ATOM 673 C C . PHE A 1 89 ? 5.868 -7.947 -25.035 1.00 60.62 89 PHE A C 1
ATOM 675 O O . PHE A 1 89 ? 6.856 -8.374 -25.627 1.00 60.62 89 PHE A O 1
ATOM 682 N N . PHE A 1 90 ? 5.754 -8.055 -23.710 1.00 64.56 90 PHE A N 1
ATOM 683 C CA . PHE A 1 90 ? 6.774 -8.712 -22.886 1.00 64.56 90 PHE A CA 1
ATOM 684 C C . PHE A 1 90 ? 6.774 -10.241 -23.025 1.00 64.56 90 PHE A C 1
ATOM 686 O O . PHE A 1 90 ? 7.855 -10.833 -23.026 1.00 64.56 90 PHE A O 1
ATOM 693 N N . GLU A 1 91 ? 5.605 -10.868 -23.195 1.00 66.94 91 GLU A N 1
ATOM 694 C CA . GLU A 1 91 ? 5.491 -12.293 -23.540 1.00 66.94 91 GLU A CA 1
ATOM 695 C C . GLU A 1 91 ? 6.173 -12.598 -24.884 1.00 66.94 91 GLU A C 1
ATOM 697 O O . GLU A 1 91 ? 6.889 -13.588 -25.008 1.00 66.94 91 GLU A O 1
ATOM 702 N N . GLU A 1 92 ? 6.021 -11.726 -25.882 1.00 65.81 92 GLU A N 1
ATOM 703 C CA . GLU A 1 92 ? 6.614 -11.902 -27.214 1.00 65.81 92 GLU A CA 1
ATOM 704 C C . GLU A 1 92 ? 8.143 -11.772 -27.251 1.00 65.81 92 GLU A C 1
ATOM 706 O O . GLU A 1 92 ? 8.781 -12.315 -28.155 1.00 65.81 92 GLU A O 1
ATOM 711 N N . ILE A 1 93 ? 8.741 -11.062 -26.290 1.00 67.56 93 ILE A N 1
ATOM 712 C CA . ILE A 1 93 ? 10.201 -10.902 -26.174 1.00 67.56 93 ILE A CA 1
ATOM 713 C C . ILE A 1 93 ? 10.793 -11.956 -25.206 1.00 67.56 93 ILE A C 1
ATOM 715 O O . ILE A 1 93 ? 11.989 -11.927 -24.924 1.00 67.56 93 ILE A O 1
ATOM 719 N N . ASP A 1 94 ? 9.988 -12.921 -24.732 1.00 64.44 94 ASP A N 1
ATOM 720 C CA . ASP A 1 94 ? 10.376 -13.971 -23.766 1.00 64.44 94 ASP A CA 1
ATOM 721 C C . ASP A 1 94 ? 11.018 -13.388 -22.490 1.00 64.44 94 ASP A C 1
ATOM 723 O O . ASP A 1 94 ? 11.961 -13.924 -21.901 1.00 64.44 94 ASP A O 1
ATOM 727 N N . VAL A 1 95 ? 10.536 -12.214 -22.073 1.00 68.94 95 VAL A N 1
ATOM 728 C CA . VAL A 1 95 ? 11.036 -11.518 -20.888 1.00 68.94 95 VAL A CA 1
ATOM 729 C C . VAL A 1 95 ? 10.236 -11.965 -19.675 1.00 68.94 95 VAL A C 1
ATOM 731 O O . VAL A 1 95 ? 9.008 -11.997 -19.694 1.00 68.94 95 VAL A O 1
ATOM 734 N N . ASN A 1 96 ? 10.936 -12.243 -18.574 1.00 68.06 96 ASN A N 1
ATOM 735 C CA . ASN A 1 96 ? 10.286 -12.590 -17.318 1.00 68.06 96 ASN A CA 1
ATOM 736 C C . ASN A 1 96 ? 9.474 -11.400 -16.764 1.00 68.06 96 ASN A C 1
ATOM 738 O O . ASN A 1 96 ? 10.017 -10.457 -16.177 1.00 68.06 96 ASN A O 1
ATOM 742 N N . LEU A 1 97 ? 8.155 -11.493 -16.927 1.00 72.88 97 LEU A N 1
ATOM 743 C CA . LEU A 1 97 ? 7.163 -10.540 -16.442 1.00 72.88 97 LEU A CA 1
ATOM 744 C C . LEU A 1 97 ? 7.090 -10.447 -14.911 1.00 72.88 97 LEU A C 1
ATOM 746 O O . LEU A 1 97 ? 6.677 -9.410 -14.392 1.00 72.88 97 LEU A O 1
ATOM 750 N N . ASP A 1 98 ? 7.541 -11.460 -14.167 1.00 73.69 98 ASP A N 1
ATOM 751 C CA . ASP A 1 98 ? 7.523 -11.447 -12.700 1.00 73.69 98 ASP A CA 1
ATOM 752 C C . ASP A 1 98 ? 8.340 -10.278 -12.152 1.00 73.69 98 ASP A C 1
ATOM 754 O O . ASP A 1 98 ? 7.913 -9.587 -11.227 1.00 73.69 98 ASP A O 1
ATOM 758 N N . VAL A 1 99 ? 9.506 -10.014 -12.749 1.00 75.25 99 VAL A N 1
ATOM 759 C CA . VAL A 1 99 ? 10.374 -8.902 -12.338 1.00 75.25 99 VAL A CA 1
ATOM 760 C C . VAL A 1 99 ? 9.681 -7.568 -12.604 1.00 75.25 99 VAL A C 1
ATOM 762 O O . VAL A 1 99 ? 9.729 -6.666 -11.767 1.00 75.25 99 VAL A O 1
ATOM 765 N N . PHE A 1 100 ? 8.994 -7.449 -13.740 1.00 72.56 100 PHE A N 1
ATOM 766 C CA . PHE A 1 100 ? 8.215 -6.262 -14.071 1.00 72.56 100 PHE A CA 1
ATOM 767 C C . PHE A 1 100 ? 7.094 -6.029 -13.050 1.00 72.56 100 PHE A C 1
ATOM 769 O O . PHE A 1 100 ? 7.024 -4.947 -12.462 1.00 72.56 100 PHE A O 1
ATOM 776 N N . TYR A 1 101 ? 6.275 -7.046 -12.765 1.00 74.94 101 TYR A N 1
ATOM 777 C CA . TYR A 1 101 ? 5.196 -6.937 -11.784 1.00 74.94 101 TYR A CA 1
ATOM 778 C C . TYR A 1 101 ? 5.714 -6.611 -10.386 1.00 74.94 101 TYR A C 1
ATOM 780 O O . TYR A 1 101 ? 5.131 -5.770 -9.709 1.00 74.94 101 TYR A O 1
ATOM 788 N N . GLN A 1 102 ? 6.826 -7.215 -9.957 1.00 78.19 102 GLN A N 1
ATOM 789 C CA . GLN A 1 102 ? 7.451 -6.905 -8.669 1.00 78.19 102 GLN A CA 1
ATOM 790 C C . GLN A 1 102 ? 7.884 -5.438 -8.581 1.00 78.19 102 GLN A C 1
ATOM 792 O O . GLN A 1 102 ? 7.646 -4.778 -7.566 1.00 78.19 102 GLN A O 1
ATOM 797 N N . LEU A 1 103 ? 8.516 -4.910 -9.634 1.00 75.81 103 LEU A N 1
ATOM 798 C CA . LEU A 1 103 ? 8.956 -3.516 -9.676 1.00 75.81 103 LEU A CA 1
ATOM 799 C C . LEU A 1 103 ? 7.772 -2.551 -9.701 1.00 75.81 103 LEU A C 1
ATOM 801 O O . LEU A 1 103 ? 7.790 -1.553 -8.977 1.00 75.81 103 LEU A O 1
ATOM 805 N N . LEU A 1 104 ? 6.745 -2.862 -10.489 1.00 75.06 104 LEU A N 1
ATOM 806 C CA . LEU A 1 104 ? 5.535 -2.059 -10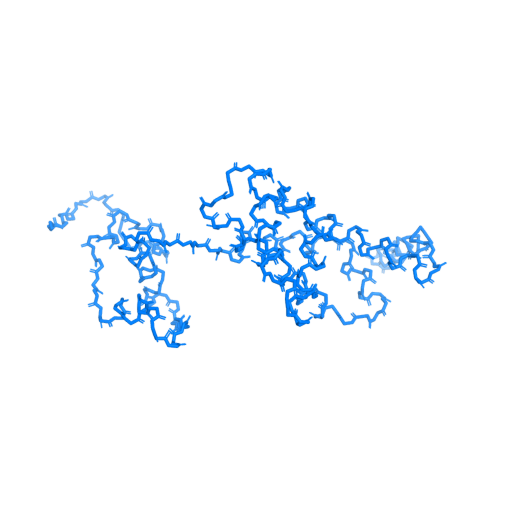.587 1.00 75.06 104 LEU A CA 1
ATOM 807 C C . LEU A 1 104 ? 4.780 -2.036 -9.257 1.00 75.06 104 LEU A C 1
ATOM 809 O O . LEU A 1 104 ? 4.454 -0.961 -8.762 1.00 75.06 104 LEU A O 1
ATOM 813 N N . TRP A 1 105 ? 4.583 -3.194 -8.627 1.00 76.38 105 TRP A N 1
ATOM 814 C CA . TRP A 1 105 ? 3.951 -3.285 -7.314 1.00 76.38 105 TRP A CA 1
ATOM 815 C C . TRP A 1 105 ? 4.712 -2.513 -6.251 1.00 76.38 105 TRP A C 1
ATOM 817 O O . TRP A 1 105 ? 4.113 -1.766 -5.479 1.00 76.38 105 TRP A O 1
ATOM 827 N N . ARG A 1 106 ? 6.042 -2.642 -6.232 1.00 80.44 106 ARG A N 1
ATOM 828 C CA . ARG A 1 106 ? 6.883 -1.873 -5.314 1.00 80.44 106 ARG A CA 1
ATOM 829 C C . ARG A 1 106 ? 6.730 -0.375 -5.556 1.00 80.44 106 ARG A C 1
ATOM 831 O O . ARG A 1 106 ? 6.675 0.378 -4.591 1.00 80.44 106 ARG A O 1
ATOM 838 N N . HIS A 1 107 ? 6.652 0.058 -6.815 1.00 76.81 107 HIS A N 1
ATOM 839 C CA . HIS A 1 107 ? 6.391 1.454 -7.144 1.00 76.81 107 HIS A CA 1
ATOM 840 C C . HIS A 1 107 ? 5.030 1.901 -6.606 1.00 76.81 107 HIS A C 1
ATOM 842 O O . HIS A 1 107 ? 4.984 2.835 -5.812 1.00 76.81 107 HIS A O 1
ATOM 848 N N . VAL A 1 108 ? 3.947 1.214 -6.975 1.00 77.38 108 VAL A N 1
ATOM 849 C CA . VAL A 1 108 ? 2.576 1.573 -6.582 1.00 77.38 108 VAL A CA 1
ATOM 850 C C . VAL A 1 108 ? 2.433 1.630 -5.060 1.00 77.38 108 VAL A C 1
ATOM 852 O O . VAL A 1 108 ? 2.005 2.655 -4.534 1.00 77.38 108 VAL A O 1
ATOM 855 N N . LEU A 1 109 ? 2.885 0.594 -4.344 1.00 79.69 109 LEU A N 1
ATOM 856 C CA . LEU A 1 109 ? 2.813 0.534 -2.881 1.00 79.69 109 LEU A CA 1
ATOM 857 C C . LEU A 1 109 ? 3.591 1.663 -2.207 1.00 79.69 109 LEU A C 1
ATOM 859 O O . LEU A 1 109 ? 3.085 2.275 -1.272 1.00 79.69 109 LEU A O 1
ATOM 863 N N . VAL A 1 110 ? 4.810 1.959 -2.671 1.00 79.69 110 VAL A N 1
ATOM 864 C CA . VAL A 1 110 ? 5.611 3.052 -2.099 1.00 79.69 110 VAL A CA 1
ATOM 865 C C . VAL A 1 110 ? 4.886 4.381 -2.254 1.00 79.69 110 VAL A C 1
ATOM 867 O O . VAL A 1 110 ? 4.868 5.167 -1.312 1.00 79.69 110 VAL A O 1
ATOM 870 N N . VAL A 1 111 ? 4.278 4.649 -3.410 1.00 74.44 111 VAL A N 1
ATOM 871 C CA . VAL A 1 111 ? 3.601 5.932 -3.617 1.00 74.44 111 VAL A CA 1
ATOM 872 C C . VAL A 1 111 ? 2.320 6.039 -2.802 1.00 74.44 111 VAL A C 1
ATOM 874 O O . VAL A 1 111 ? 2.068 7.097 -2.232 1.00 74.44 111 VAL A O 1
ATOM 877 N N . GLU A 1 112 ? 1.532 4.974 -2.707 1.00 77.75 112 GLU A N 1
ATOM 878 C CA . GLU A 1 112 ? 0.315 5.002 -1.891 1.00 77.75 112 GLU A CA 1
ATOM 879 C C . GLU A 1 112 ? 0.633 5.126 -0.402 1.00 77.75 112 GLU A C 1
ATOM 881 O O . GLU A 1 112 ? 0.046 5.964 0.278 1.00 77.75 112 GLU A O 1
ATOM 886 N N . LEU A 1 113 ? 1.663 4.431 0.090 1.00 80.12 113 LEU A N 1
ATOM 887 C CA . LEU A 1 113 ? 2.166 4.634 1.452 1.00 80.12 113 LEU A CA 1
ATOM 888 C C . LEU A 1 113 ? 2.624 6.071 1.700 1.00 80.12 113 LEU A C 1
ATOM 890 O O . LEU A 1 113 ? 2.416 6.599 2.791 1.00 80.12 113 LEU A O 1
ATOM 894 N N . LEU A 1 114 ? 3.253 6.706 0.706 1.00 75.81 114 LEU A N 1
ATOM 895 C CA . LEU A 1 114 ? 3.590 8.119 0.804 1.00 75.81 114 LEU A CA 1
ATOM 896 C C . LEU A 1 114 ? 2.306 8.939 0.923 1.00 75.81 114 LEU A C 1
ATOM 898 O O . LEU A 1 114 ? 2.144 9.590 1.941 1.00 75.81 114 LEU A O 1
ATOM 902 N N . LYS A 1 115 ? 1.357 8.853 -0.014 1.00 73.19 115 LYS A N 1
ATOM 903 C CA . LYS A 1 115 ? 0.103 9.635 0.032 1.00 73.19 115 LYS A CA 1
ATOM 904 C C . LYS A 1 115 ? -0.656 9.531 1.359 1.00 73.19 115 LYS A C 1
ATOM 906 O O . LYS A 1 115 ? -1.213 10.529 1.803 1.00 73.19 115 LYS A O 1
ATOM 911 N N . LEU A 1 116 ? -0.655 8.361 1.999 1.00 75.69 116 LEU A N 1
ATOM 912 C CA . LEU A 1 116 ? -1.332 8.138 3.283 1.00 75.69 116 LEU A CA 1
ATOM 913 C C . LEU A 1 116 ? -0.734 8.932 4.447 1.00 75.69 116 LEU A C 1
ATOM 915 O O . LEU A 1 116 ? -1.381 9.103 5.483 1.00 75.69 116 LEU A O 1
ATOM 919 N N . LYS A 1 117 ? 0.491 9.449 4.319 1.00 73.00 117 LYS A N 1
ATOM 920 C CA . LYS A 1 117 ? 1.048 10.315 5.352 1.00 73.00 117 LYS A CA 1
ATOM 921 C C . LYS A 1 117 ? 0.281 11.643 5.368 1.00 73.00 117 LYS A C 1
ATOM 923 O O . LYS A 1 117 ? 0.281 12.389 4.393 1.00 73.00 117 LYS A O 1
ATOM 928 N N . LYS A 1 118 ? -0.305 11.968 6.526 1.00 56.25 118 LYS A N 1
ATOM 929 C CA . LYS A 1 118 ? -1.209 13.107 6.809 1.00 56.25 118 LYS A CA 1
ATOM 930 C C . LYS A 1 118 ? -0.666 14.526 6.512 1.00 56.25 118 LYS A C 1
ATOM 932 O O . LYS A 1 118 ? -1.279 15.503 6.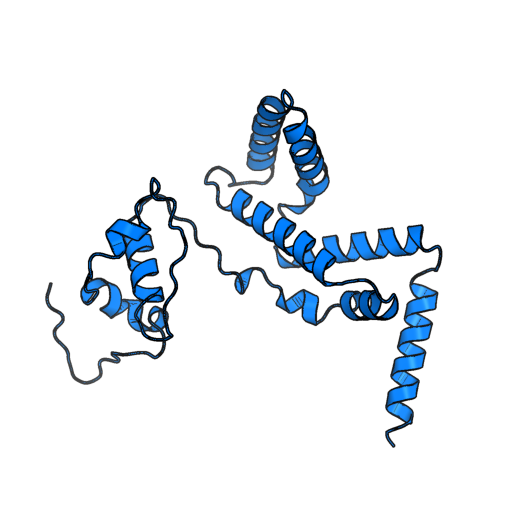922 1.00 56.25 118 LYS A O 1
ATOM 937 N N . GLU A 1 119 ? 0.473 14.675 5.839 1.00 54.66 119 GLU A N 1
ATOM 938 C CA . GLU A 1 119 ? 1.089 15.961 5.465 1.00 54.66 119 GLU A CA 1
ATOM 939 C C . GLU A 1 119 ? 0.907 16.295 3.968 1.00 54.66 119 GLU A C 1
ATOM 941 O O . GLU A 1 119 ? 1.316 17.363 3.508 1.00 54.66 119 GLU A O 1
ATOM 946 N N . PHE A 1 120 ? 0.268 15.410 3.196 1.00 60.25 120 PHE A N 1
ATOM 947 C CA . PHE A 1 120 ? 0.113 15.530 1.746 1.00 60.25 120 PHE A CA 1
ATOM 948 C C . PHE A 1 120 ? -1.279 16.018 1.331 1.00 60.25 120 PHE A C 1
ATOM 950 O O . PHE A 1 120 ? -2.072 15.277 0.764 1.00 60.25 120 PHE A O 1
ATOM 957 N N . TYR A 1 121 ? -1.573 17.290 1.599 1.00 54.78 121 TYR A N 1
ATOM 958 C CA . TYR A 1 121 ? -2.834 17.919 1.169 1.00 54.78 121 TYR A CA 1
ATOM 959 C C . TYR A 1 121 ? -2.772 18.506 -0.250 1.00 54.78 121 TYR A C 1
ATOM 961 O O . TYR A 1 121 ? -3.806 18.762 -0.856 1.00 54.78 121 TYR A O 1
ATOM 969 N N . ASP A 1 122 ? -1.562 18.735 -0.767 1.00 62.84 122 ASP A N 1
ATOM 970 C CA . ASP A 1 122 ? -1.309 19.336 -2.078 1.00 62.84 122 ASP A CA 1
ATOM 971 C C . ASP A 1 122 ? 0.062 18.888 -2.618 1.00 62.84 122 ASP A C 1
ATOM 973 O O . ASP A 1 122 ? 0.976 18.573 -1.844 1.00 62.84 122 ASP A O 1
ATOM 977 N N . ALA A 1 123 ? 0.216 18.887 -3.945 1.00 62.47 123 ALA A N 1
ATOM 978 C CA . ALA A 1 123 ? 1.436 18.502 -4.647 1.00 62.47 123 ALA A CA 1
ATOM 979 C C . ALA A 1 123 ? 2.656 19.315 -4.183 1.00 62.47 123 ALA A C 1
ATOM 981 O O . ALA A 1 123 ? 3.762 18.780 -4.088 1.00 62.47 123 ALA A O 1
ATOM 982 N N . ASP A 1 124 ? 2.472 20.590 -3.833 1.00 67.62 124 ASP A N 1
ATOM 983 C CA . ASP A 1 124 ? 3.564 21.444 -3.362 1.00 67.62 124 ASP A CA 1
ATOM 984 C C . ASP A 1 124 ? 3.971 21.161 -1.912 1.00 67.62 124 ASP A C 1
ATOM 986 O O . ASP A 1 124 ? 5.167 21.101 -1.609 1.00 67.62 124 ASP A O 1
ATOM 990 N N . SER A 1 125 ? 3.009 20.916 -1.017 1.00 66.00 125 SER A N 1
ATOM 991 C CA . SER A 1 125 ? 3.284 20.470 0.360 1.00 66.00 125 SER A CA 1
ATOM 992 C C . SER A 1 125 ? 4.067 19.165 0.356 1.00 66.00 125 SER A C 1
ATOM 994 O O . SER A 1 125 ? 5.021 18.977 1.114 1.00 66.00 125 SER A O 1
ATOM 996 N N . ALA A 1 126 ? 3.726 18.295 -0.584 1.00 65.12 126 ALA A N 1
ATOM 997 C CA . ALA A 1 126 ? 4.377 17.026 -0.714 1.00 65.12 126 ALA A CA 1
ATOM 998 C C . ALA A 1 126 ? 5.784 17.081 -1.294 1.00 65.12 126 ALA A C 1
ATOM 1000 O O . ALA A 1 126 ? 6.687 16.405 -0.800 1.00 65.12 126 ALA A O 1
ATOM 1001 N N . ARG A 1 127 ? 5.999 17.945 -2.288 1.00 68.12 127 ARG A N 1
ATOM 1002 C CA . ARG A 1 127 ? 7.336 18.251 -2.800 1.00 68.12 127 ARG A CA 1
ATOM 1003 C C . ARG A 1 127 ? 8.237 18.805 -1.702 1.00 68.12 127 ARG A C 1
ATOM 1005 O O . ARG A 1 127 ? 9.366 18.344 -1.589 1.00 68.12 127 ARG A O 1
ATOM 1012 N N . ARG A 1 128 ? 7.741 19.729 -0.869 1.00 72.56 128 ARG A N 1
ATOM 1013 C CA . ARG A 1 128 ? 8.498 20.312 0.260 1.00 72.56 128 ARG A CA 1
ATOM 1014 C C . ARG A 1 128 ? 8.869 19.274 1.312 1.00 72.56 128 ARG A C 1
ATOM 1016 O O . ARG A 1 128 ? 9.985 19.277 1.834 1.00 72.56 128 ARG A O 1
ATOM 1023 N N . TRP A 1 129 ? 7.947 18.373 1.625 1.00 72.75 129 TRP A N 1
ATOM 1024 C CA . TRP A 1 129 ? 8.232 17.263 2.521 1.00 72.75 129 TRP A CA 1
ATOM 1025 C C . TRP A 1 129 ? 9.269 16.309 1.923 1.00 72.75 129 TRP A C 1
ATOM 1027 O O . TRP A 1 129 ? 10.233 15.947 2.599 1.00 72.75 129 TRP A O 1
ATOM 1037 N N . LEU A 1 130 ? 9.117 15.964 0.638 1.00 69.25 130 LEU A N 1
ATOM 1038 C CA . LEU A 1 130 ? 10.048 15.094 -0.075 1.00 69.25 130 LEU A CA 1
ATOM 1039 C C . LEU A 1 130 ? 11.445 15.697 -0.083 1.00 69.25 130 LEU A C 1
ATOM 1041 O O . LEU A 1 130 ? 12.376 14.981 0.254 1.00 69.25 130 LEU A O 1
ATOM 1045 N N . THR A 1 131 ? 11.599 16.993 -0.374 1.00 70.88 131 THR A N 1
ATOM 1046 C CA . THR A 1 131 ? 12.900 17.682 -0.318 1.00 70.88 131 THR A CA 1
ATOM 1047 C C . THR A 1 131 ? 13.483 17.689 1.093 1.00 70.88 131 THR A C 1
ATOM 1049 O O . THR A 1 131 ? 14.656 17.380 1.262 1.00 70.88 131 THR A O 1
ATOM 1052 N N . THR A 1 132 ? 12.665 17.928 2.123 1.00 73.25 132 THR A N 1
ATOM 1053 C CA . THR A 1 132 ? 13.115 17.928 3.530 1.00 73.25 132 THR A CA 1
ATOM 1054 C C . THR A 1 132 ? 13.648 16.557 3.956 1.00 73.25 132 THR A C 1
ATOM 1056 O O . THR A 1 132 ? 14.680 16.442 4.622 1.00 73.25 132 THR A O 1
ATOM 1059 N N . ILE A 1 133 ? 12.970 15.490 3.536 1.00 70.62 133 ILE A N 1
ATOM 1060 C CA . ILE A 1 133 ? 13.443 14.122 3.739 1.00 70.62 133 ILE A CA 1
ATOM 1061 C C . ILE A 1 133 ? 14.669 13.843 2.887 1.00 70.62 133 ILE A C 1
ATOM 1063 O O . ILE A 1 133 ? 15.630 13.278 3.396 1.00 70.62 133 ILE A O 1
ATOM 1067 N N . MET A 1 134 ? 14.688 14.288 1.637 1.00 66.69 134 MET A N 1
ATOM 1068 C CA . MET A 1 134 ? 15.823 14.134 0.736 1.00 66.69 134 MET A CA 1
ATOM 1069 C C . MET A 1 134 ? 17.117 14.672 1.328 1.00 66.69 134 MET A C 1
ATOM 1071 O O . MET A 1 134 ? 18.140 13.987 1.344 1.00 66.69 134 MET A O 1
ATOM 1075 N N . ASP A 1 135 ? 17.044 15.886 1.862 1.00 69.25 135 ASP A N 1
ATOM 1076 C CA . ASP A 1 135 ? 18.175 16.607 2.425 1.00 69.25 135 ASP A CA 1
ATOM 1077 C C . ASP A 1 135 ? 18.675 15.932 3.705 1.00 69.25 135 ASP A C 1
ATOM 1079 O O . ASP A 1 135 ? 19.881 15.814 3.934 1.00 69.25 135 ASP A O 1
ATOM 1083 N N . SER A 1 136 ? 17.757 15.381 4.502 1.00 67.75 136 SER A N 1
ATOM 1084 C CA . SER A 1 136 ? 18.084 14.557 5.669 1.00 67.75 136 SER A CA 1
ATOM 1085 C C . SER A 1 136 ? 18.688 13.193 5.280 1.00 67.75 136 SER A C 1
ATOM 1087 O O . SER A 1 136 ? 19.552 12.650 5.976 1.00 67.75 136 SER A O 1
ATOM 1089 N N . PHE A 1 137 ? 18.285 12.637 4.135 1.00 64.62 137 PHE A N 1
ATOM 1090 C CA . PHE A 1 137 ? 18.678 11.308 3.661 1.00 64.62 137 PHE A CA 1
ATOM 1091 C C . PHE A 1 137 ? 19.975 11.305 2.833 1.00 64.62 137 PHE A C 1
ATOM 1093 O O . PHE A 1 137 ? 20.662 10.280 2.803 1.00 64.62 137 PHE A O 1
ATOM 1100 N N . ASN A 1 138 ? 20.373 12.439 2.246 1.00 60.06 138 ASN A N 1
ATOM 1101 C CA . ASN A 1 138 ? 21.567 12.597 1.401 1.00 60.06 138 ASN A CA 1
ATOM 1102 C C . ASN A 1 138 ? 22.905 12.281 2.097 1.00 60.06 138 ASN A C 1
ATOM 1104 O O . ASN A 1 138 ? 23.922 12.08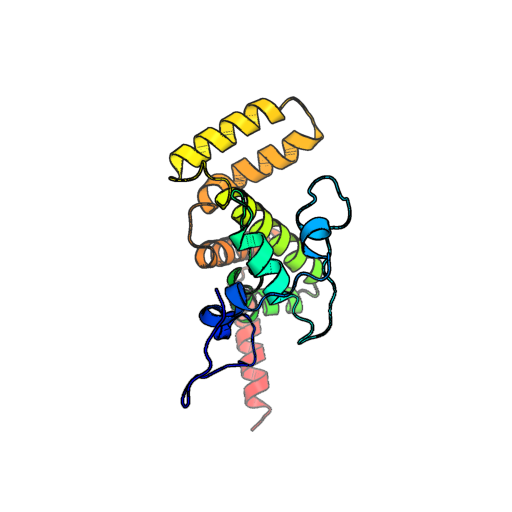9 1.434 1.00 60.06 138 ASN A O 1
ATOM 1108 N N . LYS A 1 139 ? 22.922 12.168 3.429 1.00 65.38 139 LYS A N 1
ATOM 1109 C CA . LYS A 1 139 ? 24.124 11.815 4.204 1.00 65.38 139 LYS A CA 1
ATOM 1110 C C . LYS A 1 139 ? 24.506 10.330 4.128 1.00 65.38 139 LYS A C 1
ATOM 1112 O O . LYS A 1 139 ? 25.563 9.963 4.629 1.00 65.38 139 LYS A O 1
ATOM 1117 N N . ASN A 1 140 ? 23.672 9.464 3.543 1.00 71.50 140 ASN A N 1
ATOM 1118 C CA . ASN A 1 140 ? 23.873 8.012 3.574 1.00 71.50 140 ASN A CA 1
ATOM 1119 C C . ASN A 1 140 ? 23.866 7.408 2.148 1.00 71.50 140 ASN A C 1
ATOM 1121 O O . ASN A 1 140 ? 22.875 7.567 1.433 1.00 71.50 140 ASN A O 1
ATOM 1125 N N . PRO A 1 141 ? 24.904 6.662 1.716 1.00 63.66 141 PRO A N 1
ATOM 1126 C CA . PRO A 1 141 ? 25.032 6.189 0.330 1.00 63.66 141 PRO A CA 1
ATOM 1127 C C . PRO A 1 141 ? 23.895 5.258 -0.122 1.00 63.66 141 PRO A C 1
ATOM 1129 O O . PRO A 1 141 ? 23.445 5.358 -1.258 1.00 63.66 141 PRO A O 1
ATOM 1132 N N . LYS A 1 142 ? 23.352 4.413 0.769 1.00 61.59 142 LYS A N 1
ATOM 1133 C CA . LYS A 1 142 ? 22.176 3.570 0.460 1.00 61.59 142 LYS A CA 1
ATOM 1134 C C . LYS A 1 142 ? 20.887 4.380 0.282 1.00 61.59 142 LYS A C 1
ATOM 1136 O O . LYS A 1 142 ? 19.982 3.958 -0.427 1.00 61.59 142 LYS A O 1
ATOM 1141 N N . ARG A 1 143 ? 20.799 5.543 0.931 1.00 65.75 143 ARG A N 1
ATOM 1142 C CA . ARG A 1 143 ? 19.627 6.427 0.880 1.00 65.75 143 ARG A CA 1
ATOM 1143 C C . ARG A 1 143 ? 19.640 7.325 -0.356 1.00 65.75 143 ARG A C 1
ATOM 1145 O O . ARG A 1 143 ? 18.572 7.715 -0.808 1.00 65.75 143 ARG A O 1
ATOM 1152 N N . LYS A 1 144 ? 20.811 7.555 -0.959 1.00 69.38 144 LYS A N 1
ATOM 1153 C CA . LYS A 1 144 ? 20.969 8.301 -2.215 1.00 69.38 144 LYS A CA 1
ATOM 1154 C C . LYS A 1 144 ? 20.185 7.687 -3.384 1.00 69.38 144 LYS A C 1
ATOM 1156 O O . LYS A 1 144 ? 19.566 8.421 -4.140 1.00 69.38 144 LYS A O 1
ATOM 1161 N N . ALA A 1 145 ? 20.138 6.358 -3.489 1.00 71.31 145 ALA A N 1
ATOM 1162 C CA . ALA A 1 145 ? 19.354 5.681 -4.528 1.00 71.31 145 ALA A CA 1
ATOM 1163 C C . ALA A 1 145 ? 17.835 5.872 -4.340 1.00 71.31 145 ALA A C 1
ATOM 1165 O O . ALA A 1 145 ? 17.107 6.083 -5.306 1.00 71.31 145 ALA A O 1
ATOM 1166 N N . ALA A 1 146 ? 17.353 5.844 -3.091 1.00 66.69 146 ALA A N 1
ATOM 1167 C CA . ALA A 1 146 ? 15.948 6.121 -2.780 1.00 66.69 146 ALA A CA 1
ATOM 1168 C C . ALA A 1 146 ? 15.585 7.584 -3.080 1.00 66.69 146 ALA A C 1
ATOM 1170 O O . ALA A 1 146 ? 14.520 7.868 -3.617 1.00 66.69 146 ALA A O 1
ATOM 1171 N N . VAL A 1 147 ? 16.506 8.498 -2.778 1.00 68.12 147 VAL A N 1
ATOM 1172 C CA . VAL A 1 147 ? 16.428 9.924 -3.100 1.00 68.12 147 VAL A CA 1
ATOM 1173 C C . VAL A 1 147 ? 16.335 10.139 -4.618 1.00 68.12 147 VAL A C 1
ATOM 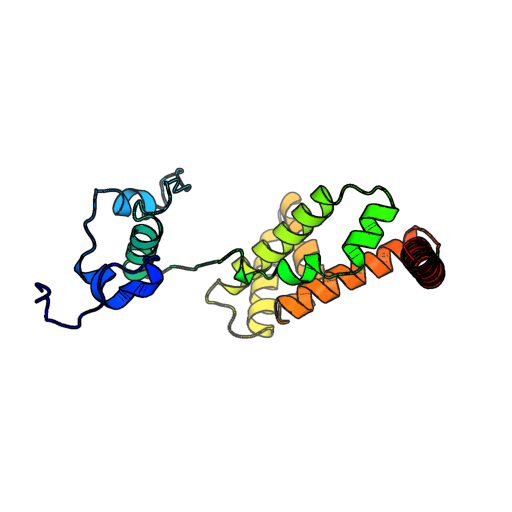1175 O O . VAL A 1 147 ? 15.415 10.774 -5.126 1.00 68.12 147 VAL A O 1
ATOM 1178 N N . GLU A 1 148 ? 17.236 9.549 -5.387 1.00 72.75 148 GLU A N 1
ATOM 1179 C CA . GLU A 1 148 ? 17.236 9.670 -6.846 1.00 72.75 148 GLU A CA 1
ATOM 1180 C C . GLU A 1 148 ? 15.940 9.133 -7.470 1.00 72.75 148 GLU A C 1
ATOM 1182 O O . GLU A 1 148 ? 15.309 9.811 -8.281 1.00 72.75 148 GLU A O 1
ATOM 1187 N N . TYR A 1 149 ? 15.470 7.981 -6.986 1.00 73.38 149 TYR A N 1
ATOM 1188 C CA . TYR A 1 149 ? 14.176 7.419 -7.356 1.00 73.38 149 TYR A CA 1
ATOM 1189 C C . TYR A 1 149 ? 13.014 8.384 -7.064 1.00 73.38 149 TYR A C 1
ATOM 1191 O O . TYR A 1 149 ? 12.229 8.698 -7.957 1.00 73.38 149 TYR A O 1
ATOM 1199 N N . LEU A 1 150 ? 12.913 8.913 -5.841 1.00 68.50 150 LEU A N 1
ATOM 1200 C CA . LEU A 1 150 ? 11.840 9.840 -5.470 1.00 68.50 150 LEU A CA 1
ATOM 1201 C C . LEU A 1 150 ? 11.870 11.124 -6.307 1.00 68.50 150 LEU A C 1
ATOM 1203 O O . LEU A 1 150 ? 10.812 11.631 -6.669 1.00 68.50 150 LEU A O 1
ATOM 1207 N N . THR A 1 151 ? 13.055 11.624 -6.669 1.00 67.75 151 THR A N 1
ATOM 1208 C CA . THR A 1 151 ? 13.199 12.797 -7.551 1.00 67.75 151 THR A CA 1
ATOM 1209 C C . THR A 1 151 ? 12.675 12.500 -8.950 1.00 67.75 151 THR A C 1
ATOM 1211 O O . THR A 1 151 ? 11.914 13.290 -9.506 1.00 67.75 151 THR A O 1
ATOM 1214 N N . HIS A 1 152 ? 13.057 11.347 -9.505 1.00 69.00 152 HIS A N 1
ATOM 1215 C CA . HIS A 1 152 ? 12.710 10.940 -10.864 1.00 69.00 152 HIS A CA 1
ATOM 1216 C C . HIS A 1 152 ? 11.196 10.748 -11.057 1.00 69.00 152 HIS A C 1
ATOM 1218 O O . HIS A 1 152 ? 10.653 11.061 -12.118 1.00 69.00 152 HIS A O 1
ATOM 1224 N N . PHE A 1 153 ? 10.498 10.278 -10.020 1.00 63.78 153 PHE A N 1
ATOM 1225 C CA . PHE A 1 153 ? 9.057 10.009 -10.062 1.00 63.78 153 PHE A CA 1
ATOM 1226 C C . PHE A 1 153 ? 8.189 11.099 -9.396 1.00 63.78 153 PHE A C 1
ATOM 1228 O O . PHE A 1 153 ? 6.962 11.010 -9.438 1.00 63.78 153 PHE A O 1
ATOM 1235 N N . ASN A 1 154 ? 8.796 12.180 -8.879 1.00 59.41 154 ASN A N 1
ATOM 1236 C CA . ASN A 1 154 ? 8.125 13.246 -8.115 1.00 59.41 154 ASN A CA 1
ATOM 1237 C C . ASN A 1 154 ? 6.916 13.877 -8.829 1.00 59.41 154 ASN A C 1
ATOM 1239 O O . ASN A 1 154 ? 5.898 14.168 -8.210 1.00 59.41 154 ASN A O 1
ATOM 1243 N N . GLY A 1 155 ? 7.006 14.098 -10.143 1.00 62.50 155 GLY A N 1
ATOM 1244 C CA . GLY A 1 155 ? 5.910 14.691 -10.920 1.00 62.50 155 GLY A CA 1
ATOM 1245 C C . GLY A 1 155 ? 4.691 13.774 -11.080 1.00 62.50 155 GLY A C 1
ATOM 1246 O O . GLY A 1 155 ? 3.572 14.270 -11.158 1.00 62.50 155 GLY A O 1
ATOM 1247 N N . GLN A 1 156 ? 4.899 12.453 -11.086 1.00 57.72 156 GLN A N 1
ATOM 1248 C CA . GLN A 1 156 ? 3.872 11.445 -11.386 1.00 57.72 156 GLN A CA 1
ATOM 1249 C C . GLN A 1 156 ? 3.126 10.948 -10.139 1.00 57.72 156 GLN A C 1
ATOM 1251 O O . GLN A 1 156 ? 2.085 10.296 -10.246 1.00 57.72 156 GLN A O 1
ATOM 1256 N N . PHE A 1 157 ? 3.615 11.284 -8.942 1.00 59.16 157 PHE A N 1
ATOM 1257 C CA . PHE A 1 157 ? 2.985 10.915 -7.670 1.00 59.16 157 PHE A CA 1
ATOM 1258 C C . PHE A 1 157 ? 1.622 11.576 -7.430 1.00 59.16 157 PHE A C 1
ATOM 1260 O O . PHE A 1 157 ? 0.814 11.028 -6.680 1.00 59.16 157 PHE A O 1
ATOM 1267 N N . TRP A 1 158 ? 1.347 12.708 -8.082 1.00 55.75 158 TRP A N 1
ATOM 1268 C CA . TRP A 1 158 ? 0.136 13.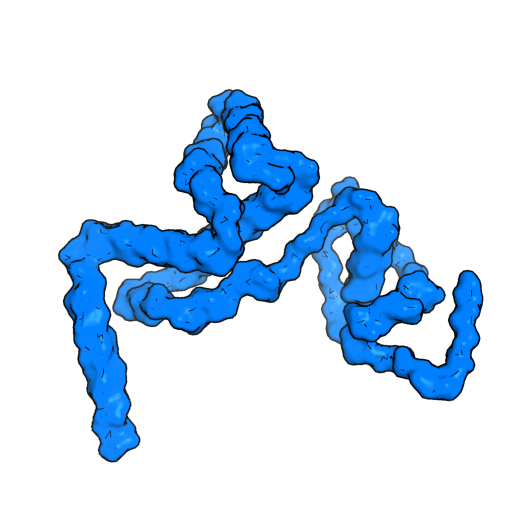515 -7.859 1.00 55.75 158 TRP A CA 1
ATOM 1269 C C . TRP A 1 158 ? -1.012 13.180 -8.813 1.00 55.75 158 TRP A C 1
ATOM 1271 O O . TRP A 1 158 ? -2.120 13.674 -8.640 1.00 55.75 158 TRP A O 1
ATOM 1281 N N . LEU A 1 159 ? -0.754 12.349 -9.825 1.00 57.72 159 LEU A N 1
ATOM 1282 C CA . LEU A 1 159 ? -1.771 11.883 -10.763 1.00 57.72 159 LEU A CA 1
ATOM 1283 C C . LEU A 1 159 ? -2.577 10.731 -10.158 1.00 57.72 159 LEU A C 1
ATOM 1285 O O . LEU A 1 159 ? -2.078 10.000 -9.298 1.00 57.72 159 LEU A O 1
ATOM 1289 N N . ASP A 1 160 ? -3.803 10.567 -10.651 1.00 59.50 160 ASP A N 1
ATOM 1290 C CA . ASP A 1 160 ? -4.669 9.429 -10.342 1.00 59.50 160 ASP A CA 1
ATOM 1291 C C . ASP A 1 160 ? -3.922 8.098 -10.556 1.00 59.50 160 ASP A C 1
ATOM 1293 O O . ASP A 1 160 ? -3.114 7.986 -11.489 1.00 59.50 160 ASP A O 1
ATOM 1297 N N . THR A 1 161 ? -4.146 7.107 -9.689 1.00 58.94 161 THR A N 1
ATOM 1298 C CA . THR A 1 161 ? -3.356 5.859 -9.645 1.00 58.94 161 THR A CA 1
ATOM 1299 C C . THR A 1 161 ? -3.390 5.129 -10.988 1.00 58.94 161 THR A C 1
ATOM 1301 O O . THR A 1 161 ? -2.358 4.656 -11.466 1.00 58.94 161 THR A O 1
ATOM 1304 N N . GLU A 1 162 ? -4.531 5.182 -11.677 1.00 58.62 162 GLU A N 1
ATOM 1305 C CA . GLU A 1 162 ? -4.702 4.666 -13.037 1.00 58.62 162 GLU A CA 1
ATOM 1306 C C . GLU A 1 162 ? -3.811 5.381 -14.070 1.00 58.62 162 GLU A C 1
ATOM 1308 O O . GLU A 1 162 ? -3.115 4.734 -14.858 1.00 58.62 162 GLU A O 1
ATOM 1313 N N . LYS A 1 163 ? -3.799 6.721 -14.074 1.00 62.66 163 LYS A N 1
ATOM 1314 C CA . LYS A 1 163 ? -2.986 7.507 -15.021 1.00 62.66 163 LYS A CA 1
ATOM 1315 C C . LYS A 1 163 ? -1.499 7.249 -14.811 1.00 62.66 163 LYS A C 1
ATOM 1317 O O . LYS A 1 163 ? -0.746 7.174 -15.776 1.00 62.66 163 LYS A O 1
ATOM 1322 N N . ARG A 1 164 ? -1.086 7.054 -13.558 1.00 63.12 164 ARG A N 1
ATOM 1323 C CA . ARG A 1 164 ? 0.299 6.740 -13.206 1.00 63.12 164 ARG A CA 1
ATOM 1324 C C . ARG A 1 164 ? 0.736 5.382 -13.737 1.00 63.12 164 ARG A C 1
ATOM 1326 O O . ARG A 1 164 ? 1.817 5.291 -14.309 1.00 63.12 164 ARG A O 1
ATOM 1333 N N . ILE A 1 165 ? -0.086 4.345 -13.567 1.00 65.19 165 ILE A N 1
ATOM 1334 C CA . ILE A 1 165 ? 0.227 3.012 -14.101 1.00 65.19 165 ILE A CA 1
ATOM 1335 C C . ILE A 1 165 ? 0.377 3.088 -15.621 1.00 65.19 165 ILE A C 1
ATOM 1337 O O . ILE A 1 165 ? 1.358 2.569 -16.149 1.00 65.19 165 ILE A O 1
ATOM 1341 N N . ARG A 1 166 ? -0.526 3.801 -16.309 1.00 65.94 166 ARG A N 1
ATOM 1342 C CA . ARG A 1 166 ? -0.439 4.007 -17.762 1.00 65.94 166 ARG A CA 1
ATOM 1343 C C . ARG A 1 166 ? 0.867 4.691 -18.168 1.00 65.94 166 ARG A C 1
ATOM 1345 O O . ARG A 1 166 ? 1.588 4.167 -19.000 1.00 65.94 166 ARG A O 1
ATOM 1352 N N . GLU A 1 167 ? 1.238 5.786 -17.514 1.00 67.62 167 GLU A N 1
ATOM 1353 C CA . GLU A 1 167 ? 2.475 6.501 -17.846 1.00 67.62 167 GLU A CA 1
ATOM 1354 C C . GLU A 1 167 ? 3.757 5.709 -17.538 1.00 67.62 167 GLU A C 1
ATOM 1356 O O . GLU A 1 167 ? 4.746 5.834 -18.263 1.00 67.62 167 GLU A O 1
ATOM 1361 N N . VAL A 1 168 ? 3.781 4.916 -16.459 1.00 70.00 168 VAL A N 1
ATOM 1362 C CA . VAL A 1 168 ? 4.923 4.037 -16.145 1.00 70.00 168 VAL A CA 1
ATOM 1363 C C . VAL A 1 168 ? 5.079 2.979 -17.234 1.00 70.00 168 VAL A C 1
ATOM 1365 O O . VAL A 1 168 ? 6.194 2.739 -17.693 1.00 70.00 168 VAL A O 1
ATOM 1368 N N . VAL A 1 169 ? 3.963 2.397 -17.674 1.00 68.50 169 VAL A N 1
ATOM 1369 C CA . VAL A 1 169 ? 3.915 1.450 -18.789 1.00 68.50 169 VAL A CA 1
ATOM 1370 C C . VAL A 1 169 ? 4.403 2.111 -20.085 1.00 68.50 169 VAL A C 1
ATOM 1372 O O . VAL A 1 169 ? 5.348 1.603 -20.686 1.00 68.50 169 VAL A O 1
ATOM 1375 N N . ASP A 1 170 ? 3.870 3.281 -20.450 1.00 70.12 170 ASP A N 1
ATOM 1376 C CA . ASP A 1 170 ? 4.233 4.015 -21.674 1.00 70.12 170 ASP A CA 1
ATOM 1377 C C . ASP A 1 170 ? 5.728 4.387 -21.712 1.00 70.12 170 ASP A C 1
ATOM 1379 O O . ASP A 1 170 ? 6.390 4.324 -22.750 1.00 70.12 170 ASP A O 1
ATOM 1383 N N . ARG A 1 171 ? 6.311 4.770 -20.567 1.00 70.50 171 ARG A N 1
ATOM 1384 C CA . ARG A 1 171 ? 7.748 5.085 -20.479 1.00 70.50 171 ARG A CA 1
ATOM 1385 C C . ARG A 1 171 ? 8.626 3.856 -20.642 1.00 70.50 171 ARG A C 1
ATOM 1387 O O . ARG A 1 171 ? 9.700 3.958 -21.233 1.00 70.50 171 ARG A O 1
ATOM 1394 N N . ILE A 1 172 ? 8.202 2.722 -20.094 1.00 67.81 172 ILE A N 1
ATOM 1395 C CA . ILE A 1 172 ? 8.918 1.459 -20.259 1.00 67.81 172 ILE A CA 1
ATOM 1396 C C . ILE A 1 172 ? 8.830 1.010 -21.721 1.00 67.81 172 ILE A C 1
ATOM 1398 O O . ILE A 1 172 ? 9.860 0.622 -22.268 1.00 67.81 172 ILE A O 1
ATOM 1402 N N . GLU A 1 173 ? 7.671 1.162 -22.374 1.00 63.72 173 GLU A N 1
ATOM 1403 C CA . GLU A 1 173 ? 7.502 0.920 -23.815 1.00 63.72 173 GLU A CA 1
ATOM 1404 C C . GLU A 1 173 ? 8.494 1.775 -24.623 1.00 63.72 173 GLU A C 1
ATOM 1406 O O . GLU A 1 173 ? 9.342 1.236 -25.333 1.00 63.72 173 GLU A O 1
ATOM 1411 N N . GLY A 1 174 ? 8.517 3.096 -24.408 1.00 65.94 174 GLY A N 1
ATOM 1412 C CA . GLY A 1 174 ? 9.441 3.997 -25.110 1.00 65.94 174 GLY A CA 1
ATOM 1413 C C . GLY A 1 174 ? 10.930 3.741 -24.818 1.00 65.94 174 GLY A C 1
ATOM 1414 O O . GLY A 1 174 ? 11.784 3.837 -25.709 1.00 65.94 174 GLY A O 1
ATOM 1415 N N . SER A 1 175 ? 11.277 3.381 -23.579 1.00 62.22 175 SER A N 1
ATOM 1416 C CA . SER A 1 175 ? 12.651 3.013 -23.217 1.00 62.22 175 SER A CA 1
ATOM 1417 C C . SER A 1 175 ? 13.080 1.683 -23.844 1.00 62.22 175 SER A C 1
ATOM 1419 O O . SER A 1 175 ? 14.269 1.500 -24.115 1.00 62.22 175 SER A O 1
ATOM 1421 N N . LEU A 1 176 ? 12.153 0.752 -24.077 1.00 61.53 176 LEU A N 1
ATOM 1422 C CA . LEU A 1 176 ? 12.455 -0.520 -24.729 1.00 61.53 176 LEU A CA 1
ATOM 1423 C C . LEU A 1 176 ? 12.530 -0.369 -26.253 1.00 61.53 176 LEU A C 1
ATOM 1425 O O . LEU A 1 176 ? 13.465 -0.873 -26.867 1.00 61.53 176 LEU A O 1
ATOM 1429 N N . GLU A 1 177 ? 11.628 0.402 -26.864 1.00 60.16 177 GLU A N 1
ATOM 1430 C CA . GLU A 1 177 ? 11.678 0.746 -28.293 1.00 60.16 177 GLU A CA 1
ATOM 1431 C C . GLU A 1 177 ? 13.019 1.368 -28.698 1.00 60.16 177 GLU A C 1
ATOM 1433 O O . GLU A 1 177 ? 13.586 1.051 -29.747 1.00 60.16 177 GLU A O 1
ATOM 1438 N N . SER A 1 178 ? 13.544 2.248 -27.844 1.00 60.28 178 SER A N 1
ATOM 1439 C CA . SER A 1 178 ? 14.821 2.924 -28.072 1.00 60.28 178 SER A CA 1
ATOM 1440 C C . SER A 1 178 ? 16.038 2.025 -27.844 1.00 60.28 178 SER A C 1
ATOM 1442 O O . SER A 1 178 ? 17.037 2.184 -28.544 1.00 60.28 178 SER A O 1
ATOM 1444 N N . SER A 1 179 ? 15.969 1.070 -26.911 1.00 55.97 179 SER A N 1
ATOM 1445 C CA . SER A 1 179 ? 17.083 0.161 -26.591 1.00 55.97 179 SER A CA 1
ATOM 1446 C C . SER A 1 179 ? 17.135 -1.086 -27.478 1.00 55.97 179 SER A C 1
ATOM 1448 O O . SER A 1 179 ? 18.223 -1.576 -27.771 1.00 55.97 179 SER A O 1
ATOM 1450 N N . VAL A 1 180 ? 15.991 -1.565 -27.969 1.00 57.50 180 VAL A N 1
ATOM 1451 C CA . VAL A 1 180 ? 15.892 -2.700 -28.904 1.00 57.50 180 VAL A CA 1
ATOM 1452 C C . VAL A 1 180 ? 16.063 -2.244 -30.364 1.00 57.50 180 VAL A C 1
ATOM 1454 O O . VAL A 1 180 ? 16.283 -3.064 -31.253 1.00 57.50 180 VAL A O 1
ATOM 1457 N N . GLY A 1 181 ? 16.015 -0.935 -30.646 1.00 51.19 181 GLY A N 1
ATOM 1458 C CA . GLY A 1 181 ? 16.274 -0.362 -31.977 1.00 51.19 181 GLY A CA 1
ATOM 1459 C C . GLY A 1 181 ? 15.221 -0.712 -33.038 1.00 51.19 181 GLY A C 1
ATOM 1460 O O . GLY A 1 181 ? 15.327 -0.291 -34.192 1.00 51.19 181 GLY A O 1
ATOM 1461 N N . MET A 1 182 ? 14.186 -1.459 -32.658 1.00 53.31 182 MET A N 1
ATOM 1462 C CA . MET A 1 182 ? 13.088 -1.870 -33.515 1.00 53.31 182 MET A CA 1
ATOM 1463 C C . MET A 1 182 ? 11.881 -0.997 -33.172 1.00 53.31 182 MET A C 1
ATOM 1465 O O . MET A 1 182 ? 11.330 -1.097 -32.082 1.00 53.31 182 MET A O 1
ATOM 1469 N N . LYS A 1 183 ? 11.492 -0.102 -34.093 1.00 53.34 183 LYS A N 1
ATOM 1470 C CA . LYS A 1 183 ? 10.331 0.788 -33.917 1.00 53.34 183 LYS A CA 1
ATOM 1471 C C . LYS A 1 183 ? 9.112 -0.045 -33.502 1.00 53.34 183 LYS A C 1
ATOM 1473 O O . LYS A 1 183 ? 8.769 -0.971 -34.245 1.00 53.34 183 LYS A O 1
ATOM 1478 N N . ALA A 1 184 ? 8.416 0.299 -32.411 1.00 51.41 184 ALA A N 1
ATOM 1479 C CA . ALA A 1 184 ? 7.204 -0.428 -31.998 1.00 51.41 184 ALA A CA 1
ATOM 1480 C C . ALA A 1 184 ? 6.155 -0.506 -33.105 1.00 51.41 184 ALA A C 1
ATOM 1482 O O . ALA A 1 184 ? 5.376 -1.446 -33.150 1.00 51.41 184 ALA A O 1
ATOM 1483 N N . THR A 1 185 ? 6.171 0.421 -34.062 1.00 53.62 185 THR A N 1
ATOM 1484 C CA . THR A 1 185 ? 5.324 0.378 -35.259 1.00 53.62 185 THR A CA 1
ATOM 1485 C C . THR A 1 185 ? 5.544 -0.877 -36.113 1.00 53.62 185 THR A C 1
ATOM 1487 O O . THR A 1 185 ? 4.582 -1.418 -36.651 1.00 53.62 185 THR A O 1
ATOM 1490 N N . ALA A 1 186 ? 6.780 -1.373 -36.231 1.00 55.53 186 ALA A N 1
ATOM 1491 C CA . ALA A 1 186 ? 7.091 -2.586 -36.989 1.00 55.53 186 ALA A CA 1
ATOM 1492 C C . ALA A 1 186 ? 6.700 -3.862 -36.227 1.00 55.53 186 ALA A C 1
ATOM 1494 O O . ALA A 1 186 ? 6.288 -4.841 -36.849 1.00 55.53 186 ALA A O 1
ATOM 1495 N N . LEU A 1 187 ? 6.795 -3.840 -34.893 1.00 53.62 187 LEU A N 1
ATOM 1496 C CA . LEU A 1 187 ? 6.368 -4.959 -34.058 1.00 53.62 187 LEU A CA 1
ATOM 1497 C C . LEU A 1 187 ? 4.839 -5.006 -33.947 1.00 53.62 187 LEU A C 1
ATOM 1499 O O . LEU A 1 187 ? 4.270 -6.036 -34.275 1.00 53.62 187 LEU A O 1
ATOM 1503 N N . ARG A 1 188 ? 4.160 -3.883 -33.664 1.00 52.47 188 ARG A N 1
ATOM 1504 C CA . ARG A 1 188 ? 2.687 -3.762 -33.700 1.00 52.47 188 ARG A CA 1
ATOM 1505 C C . ARG A 1 188 ? 2.104 -4.243 -35.029 1.00 52.47 188 ARG A C 1
ATOM 1507 O O . ARG A 1 188 ? 1.132 -4.987 -35.026 1.00 52.47 188 ARG A O 1
ATOM 1514 N N . ALA A 1 189 ? 2.740 -3.922 -36.160 1.00 57.50 189 ALA A N 1
ATOM 1515 C CA . ALA A 1 189 ? 2.332 -4.448 -37.466 1.00 57.50 189 ALA A CA 1
ATOM 1516 C C . ALA A 1 189 ? 2.483 -5.980 -37.580 1.00 57.50 189 ALA A C 1
ATOM 1518 O O . ALA A 1 189 ? 1.670 -6.634 -38.231 1.00 57.50 189 ALA A O 1
ATOM 1519 N N . LYS A 1 190 ? 3.500 -6.568 -36.939 1.00 55.72 190 LYS A N 1
ATOM 1520 C CA . LYS A 1 190 ? 3.720 -8.022 -36.878 1.00 55.72 190 LYS A CA 1
ATOM 1521 C C . LYS A 1 190 ? 2.722 -8.715 -35.945 1.00 55.72 190 LYS A C 1
ATOM 1523 O O . LYS A 1 190 ? 2.212 -9.771 -36.305 1.00 55.72 190 LYS A O 1
ATOM 1528 N N . VAL A 1 191 ? 2.401 -8.099 -34.809 1.00 55.28 191 VAL A N 1
ATOM 1529 C CA . VAL A 1 191 ? 1.409 -8.583 -33.835 1.00 55.28 191 VAL A CA 1
ATOM 1530 C C . VAL A 1 191 ? -0.001 -8.524 -34.413 1.00 55.28 191 VAL A C 1
ATOM 1532 O O . VAL A 1 191 ? -0.721 -9.517 -34.373 1.00 55.28 191 VAL A O 1
ATOM 1535 N N . GLU A 1 192 ? -0.384 -7.414 -35.050 1.00 54.62 192 GLU A N 1
ATOM 1536 C CA . GLU A 1 192 ? -1.672 -7.300 -35.745 1.00 54.62 192 GLU A CA 1
ATOM 1537 C C . GLU A 1 192 ? -1.787 -8.277 -36.924 1.00 54.62 192 GLU A C 1
ATOM 1539 O O . GLU A 1 192 ? -2.871 -8.806 -37.186 1.00 54.62 192 GLU A O 1
ATOM 1544 N N . ALA A 1 193 ? -0.684 -8.543 -37.633 1.00 57.59 193 ALA A N 1
ATOM 1545 C CA . ALA A 1 193 ? -0.645 -9.536 -38.703 1.00 57.59 193 ALA A CA 1
ATOM 1546 C C . ALA A 1 193 ? -0.765 -10.973 -38.168 1.00 57.59 193 ALA A C 1
ATOM 1548 O O . ALA A 1 193 ? -1.523 -11.757 -38.739 1.00 57.59 193 ALA A O 1
ATOM 1549 N N . SER A 1 194 ? -0.087 -11.306 -37.062 1.00 51.88 194 SER A N 1
ATOM 1550 C CA . SER A 1 194 ? -0.218 -12.604 -36.388 1.00 51.88 194 SER A CA 1
ATOM 1551 C C . SER A 1 194 ? -1.623 -12.803 -35.825 1.00 51.88 194 SER A C 1
ATOM 1553 O O . SER A 1 194 ? -2.247 -13.810 -36.130 1.00 51.88 194 SER A O 1
ATOM 1555 N N . ALA A 1 195 ? -2.184 -11.822 -35.111 1.00 49.22 195 ALA A N 1
ATOM 1556 C CA . ALA A 1 195 ? -3.537 -11.901 -34.556 1.00 49.22 195 ALA A CA 1
ATOM 1557 C C . ALA A 1 195 ? -4.625 -12.039 -35.643 1.00 49.22 195 ALA A C 1
ATOM 1559 O O . ALA A 1 195 ? -5.606 -12.763 -35.462 1.00 49.22 195 ALA A O 1
ATOM 1560 N N . LYS A 1 196 ? -4.447 -11.396 -36.809 1.00 52.53 196 LYS A N 1
ATOM 1561 C CA . LYS A 1 196 ? -5.315 -11.599 -37.986 1.00 52.53 196 LYS A CA 1
ATOM 1562 C C . LYS A 1 196 ? -5.100 -12.943 -38.681 1.00 52.53 196 LYS A C 1
ATOM 1564 O O . LYS A 1 196 ? -6.027 -13.419 -39.332 1.00 52.53 196 LYS A O 1
ATOM 1569 N N . ALA A 1 197 ? -3.914 -13.541 -38.590 1.00 51.12 197 ALA A N 1
ATOM 1570 C CA . ALA A 1 197 ? -3.648 -14.864 -39.148 1.00 51.12 197 ALA A CA 1
ATOM 1571 C C . ALA A 1 197 ? -4.306 -15.966 -38.304 1.00 51.12 197 ALA A C 1
ATOM 1573 O O . ALA A 1 197 ? -4.904 -16.879 -38.872 1.00 51.12 197 ALA A O 1
ATOM 1574 N N . THR A 1 198 ? -4.297 -15.837 -36.973 1.00 48.72 198 THR A N 1
ATOM 1575 C CA . THR A 1 198 ? -4.959 -16.791 -36.071 1.00 48.72 198 THR A CA 1
ATOM 1576 C C . THR A 1 198 ? -6.483 -16.753 -36.213 1.00 48.72 198 THR A C 1
ATOM 1578 O O . THR A 1 198 ? -7.102 -17.807 -36.304 1.00 48.72 198 THR A O 1
ATOM 1581 N N . SER A 1 199 ? -7.102 -15.573 -36.372 1.00 46.69 199 SER A N 1
ATOM 1582 C CA . SER A 1 199 ? -8.567 -15.482 -36.556 1.00 46.69 199 SER A CA 1
ATOM 1583 C C . SER A 1 199 ? -9.070 -15.944 -37.932 1.00 46.69 199 SER A C 1
ATOM 1585 O O . SER A 1 199 ? -10.263 -16.193 -38.109 1.00 46.69 199 SER A O 1
ATOM 1587 N N . LYS A 1 200 ? -8.173 -16.082 -38.918 1.00 45.25 200 LYS A N 1
ATOM 1588 C CA . LYS A 1 200 ? -8.486 -16.631 -40.248 1.00 45.25 200 LYS A CA 1
ATOM 1589 C C . LYS A 1 200 ? -8.302 -18.147 -40.344 1.00 45.25 200 LYS A C 1
ATOM 1591 O O . LYS A 1 200 ? -8.790 -18.724 -41.308 1.00 45.25 200 LYS A O 1
ATOM 1596 N N . ALA A 1 201 ? -7.605 -18.765 -39.391 1.00 45.28 201 ALA A N 1
ATOM 1597 C CA . ALA A 1 201 ? -7.399 -20.212 -39.330 1.00 45.28 201 ALA A CA 1
ATOM 1598 C C . ALA A 1 201 ? -8.542 -20.956 -38.607 1.00 45.28 201 ALA A C 1
ATOM 1600 O O . ALA A 1 201 ? -8.636 -22.174 -38.715 1.00 45.28 201 ALA A O 1
ATOM 1601 N N . GLU A 1 202 ? -9.424 -20.231 -37.909 1.00 40.91 202 GLU A N 1
ATOM 1602 C CA . GLU A 1 202 ? -10.580 -20.774 -37.175 1.00 40.91 202 GLU A CA 1
ATOM 1603 C C . GLU A 1 202 ? -11.920 -20.644 -37.938 1.00 40.91 202 GLU A C 1
ATOM 1605 O O . GLU A 1 202 ? -12.991 -20.650 -37.329 1.00 40.91 202 GLU A O 1
ATOM 1610 N N . ARG A 1 203 ? -11.891 -20.521 -39.274 1.00 36.88 203 ARG A N 1
ATOM 1611 C CA . ARG A 1 203 ? -13.086 -20.573 -40.138 1.00 36.88 203 ARG A CA 1
ATOM 1612 C C . ARG A 1 203 ? -12.997 -21.670 -41.184 1.00 36.88 203 ARG A C 1
ATOM 1614 O O . ARG A 1 203 ? -11.932 -21.772 -41.827 1.00 36.88 203 ARG A O 1
#

Sequence (203 aa):
MAIVVKRGMSIGAMSAEEDLKFLSKCFVDTGQAEQISDISNSKCIALCRTGSGKSALLMHVEETEENFAQIDPEDLSLRYISNSDILRFFEEIDVNLDVFYQLLWRHVLVVELLKLKKEFYDADSARRWLTTIMDSFNKNPKRKAAVEYLTHFNGQFWLDTEKRIREVVDRIEGSLESSVGMKATALRAKVEASAKATSKAER